Protein AF-A0A8J4T0Z5-F1 (afdb_monomer)

Solvent-accessible surface area (backbone atoms only — not comparable to full-atom values): 17950 Å² total; per-residue (Å²): 95,70,70,74,75,39,85,81,81,87,59,96,43,43,32,57,31,26,43,49,16,37,50,49,10,65,77,68,76,43,79,13,67,28,76,35,48,38,36,71,37,35,59,43,25,43,66,23,38,35,50,24,50,78,67,74,40,54,60,48,80,48,58,46,75,78,58,79,93,47,64,50,42,85,78,59,84,62,15,41,80,81,55,71,56,60,40,68,65,35,42,86,25,41,97,73,57,75,80,88,76,77,95,46,92,80,76,71,83,76,73,78,83,84,54,65,79,30,49,58,53,60,51,39,50,54,49,29,72,76,35,65,85,51,89,36,74,31,78,44,42,46,61,24,39,72,74,43,48,74,53,52,32,57,28,50,79,65,73,45,72,60,48,75,44,68,51,71,80,51,40,40,58,63,60,37,46,48,31,41,73,73,71,70,45,79,80,93,29,71,49,94,74,60,83,60,64,38,63,53,39,40,76,45,68,44,91,61,71,85,58,93,47,72,68,47,40,53,51,45,50,52,53,50,50,49,53,37,48,66,70,48,49,77,79,62,31,58,80,38,70,50,76,43,59,28,64,87,69,67,59,81,55,59,85,54,52,77,75,43,52,67,56,50,46,49,52,45,74,54,44,41,54,27,39,37,41,37,34,64,77,43,70,65,42,52,51,50,48,54,51,50,34,56,76,68,62,33,86,53,61,43,78,46,66,43,79,87,127

Structure (mmCIF, N/CA/C/O backbone):
data_AF-A0A8J4T0Z5-F1
#
_entry.id   AF-A0A8J4T0Z5-F1
#
loop_
_atom_site.group_PDB
_atom_site.id
_atom_site.type_symbol
_atom_site.label_atom_id
_atom_site.label_alt_id
_atom_site.label_comp_id
_atom_site.label_asym_id
_atom_site.label_entity_id
_atom_site.label_seq_id
_atom_site.pdbx_PDB_ins_code
_atom_site.Cartn_x
_atom_site.Cartn_y
_atom_site.Cartn_z
_atom_site.occupancy
_atom_site.B_iso_or_equiv
_atom_site.auth_seq_id
_atom_site.auth_comp_id
_atom_site.auth_asym_id
_atom_site.auth_atom_id
_atom_site.pdbx_PDB_model_num
ATOM 1 N N . MET A 1 1 ? 15.312 -0.000 -11.103 1.00 51.28 1 MET A N 1
ATOM 2 C CA . MET A 1 1 ? 15.217 -0.365 -12.543 1.00 51.28 1 MET A CA 1
ATOM 3 C C . MET A 1 1 ? 16.154 -1.515 -12.867 1.00 51.28 1 MET A C 1
ATOM 5 O O . MET A 1 1 ? 15.669 -2.574 -13.237 1.00 51.28 1 MET A O 1
ATOM 9 N N . VAL A 1 2 ? 17.457 -1.350 -12.630 1.00 44.47 2 VAL A N 1
ATOM 10 C CA . VAL A 1 2 ? 18.477 -2.388 -12.869 1.00 44.47 2 VAL A CA 1
ATOM 11 C C . VAL A 1 2 ? 18.202 -3.694 -12.100 1.00 44.47 2 VAL A C 1
ATOM 13 O O . VAL A 1 2 ? 18.454 -4.771 -12.643 1.00 44.47 2 VAL A O 1
ATOM 16 N N . ASP A 1 3 ? 17.620 -3.598 -10.900 1.00 41.91 3 ASP A N 1
ATOM 17 C CA . ASP A 1 3 ? 17.263 -4.743 -10.035 1.00 41.91 3 ASP A CA 1
ATOM 18 C C . ASP A 1 3 ? 15.959 -5.447 -10.436 1.00 41.91 3 ASP A C 1
ATOM 20 O O . ASP A 1 3 ? 15.674 -6.552 -9.991 1.00 41.91 3 ASP A O 1
ATOM 24 N N . TYR A 1 4 ? 15.173 -4.830 -11.322 1.00 55.50 4 TYR A N 1
ATOM 25 C CA . TYR A 1 4 ? 13.953 -5.414 -11.888 1.00 55.50 4 TYR A CA 1
ATOM 26 C C . TYR A 1 4 ? 14.201 -6.012 -13.281 1.00 55.50 4 TYR A C 1
ATOM 28 O O . TYR A 1 4 ? 13.257 -6.242 -14.030 1.00 55.50 4 TYR A O 1
ATOM 36 N N . GLY A 1 5 ? 15.469 -6.224 -13.653 1.00 65.81 5 GLY A N 1
ATOM 37 C CA . GLY A 1 5 ? 15.849 -6.699 -14.985 1.00 65.81 5 GLY A CA 1
ATOM 38 C C . GLY A 1 5 ? 15.644 -5.665 -16.098 1.00 65.81 5 GLY A C 1
ATOM 39 O O . GLY A 1 5 ? 15.798 -6.001 -17.267 1.00 65.81 5 GLY A O 1
ATOM 40 N N . LEU A 1 6 ? 15.319 -4.411 -15.757 1.00 69.00 6 LEU A N 1
ATOM 41 C CA . LEU A 1 6 ? 15.217 -3.329 -16.732 1.00 69.00 6 LEU A CA 1
ATOM 42 C C . LEU A 1 6 ? 16.616 -2.786 -17.012 1.00 69.00 6 LEU A C 1
ATOM 44 O O . LEU A 1 6 ? 17.281 -2.238 -16.126 1.00 69.00 6 LEU A O 1
ATOM 48 N N . GLU A 1 7 ? 17.061 -2.947 -18.252 1.00 78.00 7 GLU A N 1
ATOM 49 C CA . GLU A 1 7 ? 18.297 -2.349 -18.734 1.00 78.00 7 GLU A CA 1
ATOM 50 C C . GLU A 1 7 ? 18.129 -0.828 -18.821 1.00 78.00 7 GLU A C 1
ATOM 52 O O . GLU A 1 7 ? 17.227 -0.320 -19.488 1.00 78.00 7 GLU A O 1
ATOM 57 N N . PHE A 1 8 ? 18.983 -0.094 -18.106 1.00 82.06 8 PHE A N 1
ATOM 58 C CA . PHE A 1 8 ? 18.972 1.363 -18.115 1.00 82.06 8 PHE A CA 1
ATOM 59 C C . PHE A 1 8 ? 20.082 1.880 -19.027 1.00 82.06 8 PHE A C 1
ATOM 61 O O . PHE A 1 8 ? 21.263 1.683 -18.741 1.00 82.06 8 PHE A O 1
ATOM 68 N N . ILE A 1 9 ? 19.694 2.559 -20.107 1.00 88.88 9 ILE A N 1
ATOM 69 C CA . ILE A 1 9 ? 20.622 3.124 -21.088 1.00 88.88 9 ILE A CA 1
ATOM 70 C C . ILE A 1 9 ? 20.686 4.645 -20.879 1.00 88.88 9 ILE A C 1
ATOM 72 O O . ILE A 1 9 ? 19.724 5.345 -21.204 1.00 88.88 9 ILE A O 1
ATOM 76 N N . PRO A 1 10 ? 21.791 5.189 -20.336 1.00 86.50 10 PRO A N 1
ATOM 77 C CA . PRO A 1 10 ? 21.901 6.617 -20.076 1.00 86.50 10 PRO A CA 1
ATOM 78 C C . PRO A 1 10 ? 22.121 7.399 -21.378 1.00 86.50 10 PRO A C 1
ATOM 80 O O . PRO A 1 10 ? 23.155 7.270 -22.037 1.00 86.50 10 PRO A O 1
ATOM 83 N N . GLY A 1 11 ? 21.162 8.252 -21.735 1.00 87.00 11 GLY A N 1
ATOM 84 C CA . GLY A 1 11 ? 21.324 9.224 -22.814 1.00 87.00 11 GLY A CA 1
ATOM 85 C C . GLY A 1 11 ? 22.128 10.449 -22.374 1.00 87.00 11 GLY A C 1
ATOM 86 O O . GLY A 1 11 ? 22.124 10.835 -21.208 1.00 87.00 11 GLY A O 1
ATOM 87 N N . ARG A 1 12 ? 22.824 11.086 -23.324 1.00 91.88 12 ARG A N 1
ATOM 88 C CA . ARG A 1 12 ? 23.532 12.363 -23.092 1.00 91.88 12 ARG A CA 1
ATOM 89 C C . ARG A 1 12 ? 22.611 13.586 -23.155 1.00 91.88 12 ARG A C 1
ATOM 91 O O . ARG A 1 12 ? 23.009 14.652 -22.708 1.00 91.88 12 ARG A O 1
ATOM 98 N N . HIS A 1 13 ? 21.424 13.427 -23.735 1.00 94.12 13 HIS A N 1
ATOM 99 C CA . HIS A 1 13 ? 20.409 14.464 -23.898 1.00 94.12 13 HIS A CA 1
ATOM 100 C C . HIS A 1 13 ? 19.025 13.808 -23.863 1.00 94.12 13 HIS A C 1
ATOM 102 O O . HIS A 1 13 ? 18.855 12.723 -24.429 1.00 94.12 13 HIS A O 1
ATOM 108 N N . GLU A 1 14 ? 18.035 14.439 -23.233 1.00 94.75 14 GLU A N 1
ATOM 109 C CA . GLU A 1 14 ? 16.729 13.821 -22.985 1.00 94.75 14 GLU A CA 1
ATOM 110 C C . GLU A 1 14 ? 15.967 13.551 -24.285 1.00 94.75 14 GLU A C 1
ATOM 112 O O . GLU A 1 14 ? 15.441 12.455 -24.465 1.00 94.75 14 GLU A O 1
ATOM 117 N N . SER A 1 15 ? 15.991 14.484 -25.245 1.00 95.12 15 SER A N 1
ATOM 118 C CA . SER A 1 15 ? 15.388 14.261 -26.571 1.00 95.12 15 SER A CA 1
ATOM 119 C C . SER A 1 15 ? 15.943 13.004 -27.255 1.00 95.12 15 SER A C 1
ATOM 121 O O . SER A 1 15 ? 15.177 12.189 -27.768 1.00 95.12 15 SER A O 1
ATOM 123 N N . SER A 1 16 ? 17.262 12.791 -27.193 1.00 95.94 16 SER A N 1
ATOM 124 C CA . SER A 1 16 ? 17.920 11.598 -27.730 1.00 95.94 16 SER A CA 1
ATOM 125 C C . SER A 1 16 ? 17.468 10.329 -27.013 1.00 95.94 16 SER A C 1
ATOM 127 O O . SER A 1 16 ? 17.246 9.319 -27.675 1.00 95.94 16 SER A O 1
ATOM 129 N N . SER A 1 17 ? 17.273 10.372 -25.691 1.00 96.31 17 SER A N 1
ATOM 130 C CA . SER A 1 17 ? 16.702 9.250 -24.930 1.00 96.31 17 SER A CA 1
ATOM 131 C C . SER A 1 17 ? 15.283 8.912 -25.398 1.00 96.31 17 SER A C 1
ATOM 133 O O . SER A 1 17 ? 14.954 7.742 -25.587 1.00 96.31 17 SER A O 1
ATOM 135 N N . GLY A 1 18 ? 14.449 9.924 -25.655 1.00 96.44 18 GLY A N 1
ATOM 136 C CA . GLY A 1 18 ? 13.101 9.730 -26.195 1.00 96.44 18 GLY A CA 1
ATOM 137 C C . GLY A 1 18 ? 13.089 9.144 -27.614 1.00 96.44 18 GLY A C 1
ATOM 138 O O . GLY A 1 18 ? 12.293 8.250 -27.919 1.00 96.44 18 GLY A O 1
ATOM 139 N N . PHE A 1 19 ? 13.996 9.592 -28.486 1.00 97.69 19 PHE A N 1
ATOM 140 C CA . PHE A 1 19 ? 14.154 9.009 -29.822 1.00 97.69 19 PHE A CA 1
ATOM 141 C C . PHE A 1 19 ? 14.702 7.582 -29.770 1.00 97.69 19 PHE A C 1
ATOM 143 O O . PHE A 1 19 ? 14.244 6.734 -30.530 1.00 97.69 19 PHE A O 1
ATOM 150 N N . ALA A 1 20 ? 15.622 7.285 -28.852 1.00 97.12 20 ALA A N 1
ATOM 151 C CA . ALA A 1 20 ? 16.119 5.930 -28.641 1.00 97.12 20 ALA A CA 1
ATOM 152 C C . ALA A 1 20 ? 14.993 4.986 -28.190 1.00 97.12 20 ALA A C 1
ATOM 154 O O . ALA A 1 20 ? 14.852 3.898 -28.746 1.00 97.12 20 ALA A O 1
ATOM 155 N N . ALA A 1 21 ? 14.133 5.428 -27.264 1.00 96.75 21 ALA A N 1
ATOM 156 C CA . ALA A 1 21 ? 12.943 4.676 -26.863 1.00 96.75 21 ALA A CA 1
ATOM 157 C C . ALA A 1 21 ? 11.980 4.449 -28.042 1.00 96.75 21 ALA A C 1
ATOM 159 O O . ALA A 1 21 ? 11.454 3.350 -28.208 1.00 96.75 21 ALA A O 1
ATOM 160 N N . SER A 1 22 ? 11.809 5.454 -28.905 1.00 96.94 22 SER A N 1
ATOM 161 C CA . SER A 1 22 ? 11.028 5.325 -30.143 1.00 96.94 22 SER A CA 1
ATOM 162 C C . SER A 1 22 ? 11.644 4.308 -31.110 1.00 96.94 22 SER A C 1
ATOM 164 O O . SER A 1 22 ? 10.930 3.470 -31.653 1.00 96.94 22 SER A O 1
ATOM 166 N N . GLY A 1 23 ? 12.965 4.337 -31.303 1.00 97.06 23 GLY A N 1
ATOM 167 C CA . GLY A 1 23 ? 13.684 3.381 -32.149 1.00 97.06 23 GLY A CA 1
ATOM 168 C C . GLY A 1 23 ? 13.597 1.949 -31.621 1.00 97.06 23 GLY A C 1
ATOM 169 O O . GLY A 1 23 ? 13.364 1.022 -32.392 1.00 97.06 23 GLY A O 1
ATOM 170 N N . TYR A 1 24 ? 13.697 1.770 -30.302 1.00 96.12 24 TYR A N 1
ATOM 171 C CA . TYR A 1 24 ? 13.463 0.481 -29.653 1.00 96.12 24 TYR A CA 1
ATOM 172 C C . TYR A 1 24 ? 12.043 -0.028 -29.917 1.00 96.12 24 TYR A C 1
ATOM 174 O O . TYR A 1 24 ? 11.866 -1.175 -30.333 1.00 96.12 24 TYR A O 1
ATOM 182 N N . ALA A 1 25 ? 11.037 0.828 -29.718 1.00 96.62 25 ALA A N 1
ATOM 183 C CA . ALA A 1 25 ? 9.641 0.470 -29.936 1.00 96.62 25 ALA A CA 1
ATOM 184 C C . ALA A 1 25 ? 9.365 0.100 -31.399 1.00 96.62 25 ALA A C 1
ATOM 186 O O . ALA A 1 25 ? 8.718 -0.909 -31.672 1.00 96.62 25 ALA A O 1
ATOM 187 N N . LEU A 1 26 ? 9.930 0.862 -32.339 1.00 95.31 26 LEU A N 1
ATOM 188 C CA . LEU A 1 26 ? 9.845 0.593 -33.773 1.00 95.31 26 LEU A CA 1
ATOM 189 C C . LEU A 1 26 ? 10.466 -0.761 -34.144 1.00 95.31 26 LEU A C 1
ATOM 191 O O . LEU A 1 26 ? 9.862 -1.531 -34.883 1.00 95.31 26 LEU A O 1
ATOM 195 N N . GLN A 1 27 ? 11.660 -1.059 -33.629 1.00 97.19 27 GLN A N 1
ATOM 196 C CA . GLN A 1 27 ? 12.395 -2.272 -33.991 1.00 97.19 27 GLN A CA 1
ATOM 197 C C . GLN A 1 27 ? 11.793 -3.538 -33.374 1.00 97.19 27 GLN A C 1
ATOM 199 O O . GLN A 1 27 ? 11.870 -4.616 -33.962 1.00 97.19 27 GLN A O 1
ATOM 204 N N . THR A 1 28 ? 11.251 -3.431 -32.162 1.00 95.56 28 THR A N 1
ATOM 205 C CA . THR A 1 28 ? 10.831 -4.599 -31.373 1.00 95.56 28 THR A CA 1
ATOM 206 C C . THR A 1 28 ? 9.323 -4.813 -31.348 1.00 95.56 28 THR A C 1
ATOM 208 O O . THR A 1 28 ? 8.879 -5.899 -30.981 1.00 95.56 28 THR A O 1
ATOM 211 N N . GLY A 1 29 ? 8.533 -3.785 -31.670 1.00 90.88 29 GLY A N 1
ATOM 212 C CA . GLY A 1 29 ? 7.089 -3.764 -31.430 1.00 90.88 29 GLY A CA 1
ATOM 213 C C . GLY A 1 29 ? 6.704 -3.740 -29.944 1.00 90.88 29 GLY A C 1
ATOM 214 O O . GLY A 1 29 ? 5.529 -3.893 -29.618 1.00 90.88 29 GLY A O 1
ATOM 215 N N . LYS A 1 30 ? 7.672 -3.581 -29.030 1.00 90.94 30 LYS A N 1
ATOM 216 C CA . LYS A 1 30 ? 7.461 -3.539 -27.575 1.00 90.94 30 LYS A CA 1
ATOM 217 C C . LYS A 1 30 ? 7.462 -2.098 -27.065 1.00 90.94 30 LYS A C 1
ATOM 219 O O . LYS A 1 30 ? 7.868 -1.179 -27.766 1.00 90.94 30 LYS A O 1
ATOM 224 N N . LEU A 1 31 ? 7.022 -1.905 -25.824 1.00 93.25 31 LEU A N 1
ATOM 225 C CA . LEU A 1 31 ? 6.991 -0.589 -25.189 1.00 93.25 31 LEU A CA 1
ATOM 226 C C . LEU A 1 31 ? 8.412 -0.022 -25.018 1.00 93.25 31 LEU A C 1
ATOM 228 O O . LEU A 1 31 ? 9.237 -0.613 -24.322 1.00 93.25 31 LEU A O 1
ATOM 232 N N . GLY A 1 32 ? 8.675 1.140 -25.616 1.00 94.44 32 GLY A N 1
ATOM 233 C CA . GLY A 1 32 ? 9.850 1.956 -25.307 1.00 94.44 32 GLY A CA 1
ATOM 234 C C . GLY A 1 32 ? 9.587 2.840 -24.089 1.00 94.44 32 GLY A C 1
ATOM 235 O O . GLY A 1 32 ? 8.478 3.344 -23.925 1.00 94.44 32 GLY A O 1
ATOM 236 N N . VAL A 1 33 ? 10.588 3.059 -23.235 1.00 94.44 33 VAL A N 1
ATOM 237 C CA . VAL A 1 33 ? 10.442 3.918 -22.048 1.00 94.44 33 VAL A CA 1
ATOM 238 C C . VAL A 1 33 ? 11.572 4.940 -21.996 1.00 94.44 33 VAL A C 1
ATOM 240 O O . VAL A 1 33 ? 12.738 4.579 -22.146 1.00 94.44 33 VAL A O 1
ATOM 243 N N . ALA A 1 34 ? 11.231 6.208 -21.769 1.00 94.94 34 ALA A N 1
ATOM 244 C CA . ALA A 1 34 ? 12.189 7.292 -21.574 1.00 94.94 34 ALA A CA 1
ATOM 245 C C . ALA A 1 34 ? 11.889 8.055 -20.277 1.00 94.94 34 ALA A C 1
ATOM 247 O O . ALA A 1 34 ? 10.743 8.418 -20.011 1.00 94.94 34 ALA A O 1
ATOM 248 N N . PHE A 1 35 ? 12.937 8.319 -19.494 1.00 91.31 35 PHE A N 1
ATOM 249 C CA . PHE A 1 35 ? 12.865 9.066 -18.239 1.00 91.31 35 PHE A CA 1
ATOM 250 C C . PHE A 1 35 ? 13.600 10.400 -18.363 1.00 91.31 35 PHE A C 1
ATOM 252 O O . PHE A 1 35 ? 14.693 10.449 -18.930 1.00 91.31 35 PHE A O 1
ATOM 259 N N . ALA A 1 36 ? 13.037 11.454 -17.781 1.00 89.88 36 ALA A N 1
ATOM 260 C CA . ALA A 1 36 ? 13.731 12.716 -17.559 1.00 89.88 36 ALA A CA 1
ATOM 261 C C . ALA A 1 36 ? 13.356 13.329 -16.207 1.00 89.88 36 ALA A C 1
ATOM 263 O O . ALA A 1 36 ? 12.388 12.936 -15.556 1.00 89.88 36 ALA A O 1
ATOM 264 N N . THR A 1 37 ? 14.143 14.312 -15.782 1.00 85.50 37 THR A N 1
ATOM 265 C CA . THR A 1 37 ? 13.806 15.147 -14.625 1.00 85.50 37 THR A CA 1
ATOM 266 C C . THR A 1 37 ? 12.600 16.050 -14.923 1.00 85.50 37 THR A C 1
ATOM 268 O O . THR A 1 37 ? 12.074 16.074 -16.038 1.00 85.50 37 THR A O 1
ATOM 271 N N . SER A 1 38 ? 12.138 16.782 -13.914 1.00 83.25 38 SER A N 1
ATOM 272 C CA . SER A 1 38 ? 11.161 17.851 -14.092 1.00 83.25 38 SER A CA 1
ATOM 273 C C . SER A 1 38 ? 11.705 18.988 -14.953 1.00 83.25 38 SER A C 1
ATOM 275 O O . SER A 1 38 ? 12.908 19.132 -15.175 1.00 83.25 38 SER A O 1
ATOM 277 N N . GLY A 1 39 ? 10.802 19.842 -15.400 1.00 83.12 39 GLY A N 1
ATOM 278 C CA . GLY A 1 39 ? 11.126 21.069 -16.094 1.00 83.12 39 GLY A CA 1
ATOM 279 C C . GLY A 1 39 ? 11.958 20.928 -17.367 1.00 83.12 39 GLY A C 1
ATOM 280 O O . GLY A 1 39 ? 11.495 20.223 -18.263 1.00 83.12 39 GLY A O 1
ATOM 281 N N . PRO A 1 40 ? 13.163 21.532 -17.501 1.00 85.50 40 PRO A N 1
ATOM 282 C CA . PRO A 1 40 ? 13.919 21.517 -18.759 1.00 85.50 40 PRO A CA 1
ATOM 283 C C . PRO A 1 40 ? 14.197 20.109 -19.302 1.00 85.50 40 PRO A C 1
ATOM 285 O O . PRO A 1 40 ? 14.151 19.888 -20.508 1.00 85.50 40 PRO A O 1
ATOM 288 N N . GLY A 1 41 ? 14.417 19.127 -18.421 1.00 86.94 41 GLY A N 1
ATOM 289 C CA . GLY A 1 41 ? 14.570 17.733 -18.844 1.00 86.94 41 GLY A CA 1
ATOM 290 C C . GLY A 1 41 ? 13.279 17.156 -19.437 1.00 86.94 41 GLY A C 1
ATOM 291 O O . GLY A 1 41 ? 13.308 16.471 -20.460 1.00 86.94 41 GLY A O 1
ATOM 292 N N . GLY A 1 42 ? 12.133 17.475 -18.832 1.00 89.31 42 GLY A N 1
ATOM 293 C CA . GLY A 1 42 ? 10.816 17.100 -19.337 1.00 89.31 42 GLY A CA 1
ATOM 294 C C . GLY A 1 42 ? 10.469 17.810 -20.646 1.00 89.31 42 GLY A C 1
ATOM 295 O O . GLY A 1 42 ? 10.027 17.167 -21.595 1.00 89.31 42 GLY A O 1
ATOM 296 N N . THR A 1 43 ? 10.728 19.113 -20.761 1.00 90.62 43 THR A N 1
ATOM 297 C CA . THR A 1 43 ? 10.456 19.862 -21.999 1.00 90.62 43 THR A CA 1
ATOM 298 C C . THR A 1 43 ? 11.346 19.398 -23.154 1.00 90.62 43 THR A C 1
ATOM 300 O O . THR A 1 43 ? 10.863 19.282 -24.282 1.00 90.62 43 THR A O 1
ATOM 303 N N . ASN A 1 44 ? 12.594 19.001 -22.885 1.00 93.75 44 ASN A N 1
ATOM 304 C CA . ASN A 1 44 ? 13.484 18.395 -23.879 1.00 93.75 44 ASN A CA 1
ATOM 305 C C . ASN A 1 44 ? 12.952 17.064 -24.448 1.00 93.75 44 ASN A C 1
ATOM 307 O O . ASN A 1 44 ? 13.288 16.710 -25.581 1.00 93.75 44 ASN A O 1
ATOM 311 N N . LEU A 1 45 ? 12.110 16.324 -23.715 1.00 94.88 45 LEU A N 1
ATOM 312 C CA . LEU A 1 45 ? 11.470 15.099 -24.218 1.00 94.88 45 LEU A CA 1
ATOM 313 C C . LEU A 1 45 ? 10.295 15.366 -25.168 1.00 94.88 45 LEU A C 1
ATOM 315 O O . LEU A 1 45 ? 9.905 14.462 -25.911 1.00 94.88 45 LEU A O 1
ATOM 319 N N . LEU A 1 46 ? 9.732 16.576 -25.184 1.00 94.75 46 LEU A N 1
ATOM 320 C CA . LEU A 1 46 ? 8.464 16.852 -25.862 1.00 94.75 46 LEU A CA 1
ATOM 321 C C . LEU A 1 46 ? 8.522 16.583 -27.373 1.00 94.75 46 LEU A C 1
ATOM 323 O O . LEU A 1 46 ? 7.602 15.992 -27.941 1.00 94.75 46 LEU A O 1
ATOM 327 N N . THR A 1 47 ? 9.631 16.942 -28.024 1.00 96.69 47 THR A N 1
ATOM 328 C CA . THR A 1 47 ? 9.844 16.662 -29.454 1.00 96.69 47 THR A CA 1
ATOM 329 C C . THR A 1 47 ? 9.836 15.159 -29.741 1.00 96.69 47 THR A C 1
ATOM 331 O O . THR A 1 47 ? 9.261 14.718 -30.737 1.00 96.69 47 THR A O 1
ATOM 334 N N . ALA A 1 48 ? 10.431 14.352 -28.858 1.00 97.19 48 ALA A N 1
ATOM 335 C CA . ALA A 1 48 ? 10.439 12.902 -29.006 1.00 97.19 48 ALA A CA 1
ATOM 336 C C . ALA A 1 48 ? 9.049 12.291 -28.772 1.00 97.19 48 ALA A C 1
ATOM 338 O O . ALA A 1 48 ? 8.668 11.363 -29.484 1.00 97.19 48 ALA A O 1
ATOM 339 N N . ALA A 1 49 ? 8.263 12.842 -27.842 1.00 96.75 49 ALA A N 1
ATOM 340 C CA . ALA A 1 49 ? 6.873 12.440 -27.637 1.00 96.75 49 ALA A CA 1
ATOM 341 C C . ALA A 1 49 ? 6.011 12.707 -28.876 1.00 96.75 49 ALA A C 1
ATOM 343 O O . ALA A 1 49 ? 5.344 11.796 -29.372 1.00 96.75 49 ALA A O 1
ATOM 344 N N . ALA A 1 50 ? 6.106 13.913 -29.442 1.00 97.06 50 ALA A N 1
ATOM 345 C CA . ALA A 1 50 ? 5.393 14.268 -30.666 1.00 97.06 50 ALA A CA 1
ATOM 346 C C . ALA A 1 50 ? 5.783 13.350 -31.838 1.00 97.06 50 ALA A C 1
ATOM 348 O O . ALA A 1 50 ? 4.914 12.886 -32.576 1.00 97.06 50 ALA A O 1
ATOM 349 N N . HIS A 1 51 ? 7.073 13.030 -31.972 1.00 97.44 51 HIS A N 1
ATOM 350 C CA . HIS A 1 51 ? 7.564 12.071 -32.961 1.00 97.44 51 HIS A CA 1
ATOM 351 C C . HIS A 1 51 ? 6.984 10.664 -32.754 1.00 97.44 51 HIS A C 1
ATOM 353 O O . HIS A 1 51 ? 6.516 10.050 -33.715 1.00 97.44 51 HIS A O 1
ATOM 359 N N . ALA A 1 52 ? 6.992 10.148 -31.521 1.00 97.19 52 ALA A N 1
ATOM 360 C CA . ALA A 1 52 ? 6.440 8.831 -31.209 1.00 97.19 52 ALA A CA 1
ATOM 361 C C . ALA A 1 52 ? 4.949 8.752 -31.566 1.00 97.19 52 ALA A C 1
ATOM 363 O O . ALA A 1 52 ? 4.528 7.810 -32.238 1.00 97.19 52 ALA A O 1
ATOM 364 N N . LYS A 1 53 ? 4.170 9.781 -31.207 1.00 96.12 53 LYS A N 1
ATOM 365 C CA . LYS A 1 53 ? 2.746 9.876 -31.553 1.00 96.12 53 LYS A CA 1
ATOM 366 C C . LYS A 1 53 ? 2.516 9.945 -33.059 1.00 96.12 53 LYS A C 1
ATOM 368 O O . LYS A 1 53 ? 1.676 9.209 -33.564 1.00 96.12 53 LYS A O 1
ATOM 373 N N . ALA A 1 54 ? 3.266 10.778 -33.780 1.00 96.56 54 ALA A N 1
ATOM 374 C CA . ALA A 1 54 ? 3.137 10.906 -35.234 1.00 96.56 54 ALA A CA 1
ATOM 375 C C . ALA A 1 54 ? 3.408 9.585 -35.977 1.00 96.56 54 ALA A C 1
ATOM 377 O O . ALA A 1 54 ? 2.830 9.342 -37.032 1.00 96.56 54 ALA A O 1
ATOM 378 N N . ASN A 1 55 ? 4.254 8.723 -35.408 1.00 95.75 55 ASN A N 1
ATOM 379 C CA . ASN A 1 55 ? 4.621 7.429 -35.981 1.00 95.75 55 ASN A CA 1
ATOM 380 C C . ASN A 1 55 ? 3.871 6.239 -35.356 1.00 95.75 55 ASN A C 1
ATOM 382 O O . ASN A 1 55 ? 4.202 5.096 -35.656 1.00 95.75 55 ASN A O 1
ATOM 386 N N . ASN A 1 56 ? 2.866 6.481 -34.506 1.00 95.00 56 ASN A N 1
ATOM 387 C CA . ASN A 1 56 ? 2.100 5.440 -33.806 1.00 95.00 56 ASN A CA 1
ATOM 388 C C . ASN A 1 56 ? 2.978 4.451 -33.012 1.00 95.00 56 ASN A C 1
ATOM 390 O O . ASN A 1 56 ? 2.713 3.249 -32.987 1.00 95.00 56 ASN A O 1
ATOM 394 N N . LEU A 1 57 ? 4.037 4.948 -32.370 1.00 96.75 57 LEU A N 1
ATOM 395 C CA . LEU A 1 57 ? 4.980 4.119 -31.619 1.00 96.75 57 LEU A CA 1
ATOM 396 C C . LEU A 1 57 ? 4.561 4.002 -30.144 1.00 96.75 57 LEU A C 1
ATOM 398 O O . LEU A 1 57 ? 4.271 5.027 -29.518 1.00 96.75 57 LEU A O 1
ATOM 402 N N . PRO A 1 58 ? 4.567 2.790 -29.551 1.00 95.12 58 PRO A N 1
ATOM 403 C CA . PRO A 1 58 ? 4.252 2.605 -28.139 1.00 95.12 58 PRO A CA 1
ATOM 404 C C . PRO A 1 58 ? 5.432 3.068 -27.277 1.00 95.12 58 PRO A C 1
ATOM 406 O O . PRO A 1 58 ? 6.369 2.309 -27.022 1.00 95.12 58 PRO A O 1
ATOM 409 N N . VAL A 1 59 ? 5.393 4.326 -26.829 1.00 96.81 59 VAL A N 1
ATOM 410 C CA . VAL A 1 59 ? 6.434 4.921 -25.979 1.00 96.81 59 VAL A CA 1
ATOM 411 C C . VAL A 1 59 ? 5.823 5.552 -24.728 1.00 96.81 59 VAL A C 1
ATOM 413 O O . VAL A 1 59 ? 4.875 6.332 -24.816 1.00 96.81 59 VAL A O 1
ATOM 416 N N . LEU A 1 60 ? 6.394 5.229 -23.566 1.00 94.75 60 LEU A N 1
ATOM 417 C CA . LEU A 1 60 ? 6.063 5.814 -22.269 1.00 94.75 60 LEU A CA 1
ATOM 418 C C . LEU A 1 60 ? 7.132 6.836 -21.861 1.00 94.75 60 LEU A C 1
ATOM 420 O O . LEU A 1 60 ? 8.311 6.504 -21.741 1.00 94.75 60 LEU A O 1
ATOM 424 N N . PHE A 1 61 ? 6.701 8.070 -21.610 1.00 94.25 61 PHE A N 1
ATOM 425 C CA . PHE A 1 61 ? 7.546 9.148 -21.100 1.00 94.25 61 PHE A CA 1
ATOM 426 C C . PHE A 1 61 ? 7.240 9.374 -19.621 1.00 94.25 61 PHE A C 1
ATOM 428 O O . PHE A 1 61 ? 6.080 9.561 -19.258 1.00 94.25 61 PHE A O 1
ATOM 435 N N . ILE A 1 62 ? 8.270 9.349 -18.774 1.00 92.19 62 ILE A N 1
ATOM 436 C CA . ILE A 1 62 ? 8.147 9.583 -17.331 1.00 92.19 62 ILE A CA 1
ATOM 437 C C . ILE A 1 62 ? 9.024 10.775 -16.962 1.00 92.19 62 ILE A C 1
ATOM 439 O O . ILE A 1 62 ? 10.243 10.741 -17.138 1.00 92.19 62 ILE A O 1
ATOM 443 N N . THR A 1 63 ? 8.399 11.826 -16.443 1.00 89.00 63 THR A N 1
ATOM 444 C CA . THR A 1 63 ? 9.079 13.047 -16.009 1.00 89.00 63 THR A CA 1
ATOM 445 C C . THR A 1 63 ? 8.863 13.277 -14.522 1.00 89.00 63 THR A C 1
ATOM 447 O O . THR A 1 63 ? 7.835 12.891 -13.965 1.00 89.00 63 THR A O 1
ATOM 450 N N . GLY A 1 64 ? 9.816 13.946 -13.876 1.00 81.12 64 GLY A N 1
ATOM 451 C CA . GLY A 1 64 ? 9.549 14.567 -12.580 1.00 81.12 64 GLY A CA 1
ATOM 452 C C . GLY A 1 64 ? 8.507 15.683 -12.710 1.00 81.12 64 GLY A C 1
ATOM 453 O O . GLY A 1 64 ? 8.337 16.264 -13.783 1.00 81.12 64 GLY A O 1
ATOM 454 N N . HIS A 1 65 ? 7.833 16.002 -11.610 1.00 72.88 65 HIS A N 1
ATOM 455 C CA . HIS A 1 65 ? 6.987 17.184 -11.490 1.00 72.88 65 HIS A CA 1
ATOM 456 C C . HIS A 1 65 ? 7.005 17.674 -10.042 1.00 72.88 65 HIS A C 1
ATOM 458 O O . HIS A 1 65 ? 7.096 16.876 -9.108 1.00 72.88 65 HIS A O 1
ATOM 464 N N . GLN A 1 66 ? 6.938 18.985 -9.863 1.00 69.06 66 GLN A N 1
ATOM 465 C CA . GLN A 1 66 ? 6.983 19.653 -8.571 1.00 69.06 66 GLN A CA 1
ATOM 466 C C . GLN A 1 66 ? 5.669 19.407 -7.832 1.00 69.06 66 GLN A C 1
ATOM 468 O O . GLN A 1 66 ? 4.618 19.220 -8.457 1.00 69.06 66 GLN A O 1
ATOM 473 N N . SER A 1 67 ? 5.734 19.422 -6.499 1.00 65.00 67 SER A N 1
ATOM 474 C CA . SER A 1 67 ? 4.537 19.383 -5.661 1.00 65.00 67 SER A CA 1
ATOM 475 C C . SER A 1 67 ? 3.615 20.545 -6.027 1.00 65.00 67 SER A C 1
ATOM 477 O O . SER A 1 67 ? 4.077 21.679 -6.160 1.00 65.00 67 SER A O 1
ATOM 479 N N . ILE A 1 68 ? 2.305 20.292 -6.123 1.00 63.34 68 ILE A N 1
ATOM 480 C CA . ILE A 1 68 ? 1.315 21.347 -6.387 1.00 63.34 68 ILE A CA 1
ATOM 481 C C . ILE A 1 68 ? 1.410 22.493 -5.373 1.00 63.34 68 ILE A C 1
ATOM 483 O O . ILE A 1 68 ? 1.181 23.650 -5.712 1.00 63.34 68 ILE A O 1
ATOM 487 N N . GLN A 1 69 ? 1.779 22.183 -4.131 1.00 61.34 69 GLN A N 1
ATOM 488 C CA . GLN A 1 69 ? 1.880 23.160 -3.043 1.00 61.34 69 GLN A CA 1
ATOM 489 C C . GLN A 1 69 ? 3.035 24.154 -3.239 1.00 61.34 69 GLN A C 1
ATOM 491 O O . GLN A 1 69 ? 3.051 25.211 -2.614 1.00 61.34 69 GLN A O 1
ATOM 496 N N . GLU A 1 70 ? 3.990 23.816 -4.104 1.00 60.09 70 GLU A N 1
ATOM 497 C CA . GLU A 1 70 ? 5.196 24.597 -4.384 1.00 60.09 70 GLU A CA 1
ATOM 498 C C . GLU A 1 70 ? 5.142 25.269 -5.768 1.00 60.09 70 GLU A C 1
ATOM 500 O O . GLU A 1 70 ? 6.062 26.002 -6.140 1.00 60.09 70 GLU A O 1
ATOM 505 N N . LEU A 1 71 ? 4.056 25.061 -6.527 1.00 62.00 71 LEU A N 1
ATOM 506 C CA . LEU A 1 71 ? 3.817 25.716 -7.814 1.00 62.00 71 LEU A CA 1
ATOM 507 C C . LEU A 1 71 ? 3.800 27.242 -7.640 1.00 62.00 71 LEU A C 1
ATOM 509 O O . LEU A 1 71 ? 3.005 27.791 -6.879 1.00 62.00 71 LEU A O 1
ATOM 513 N N . GLY A 1 72 ? 4.669 27.937 -8.376 1.00 57.00 72 GLY A N 1
ATOM 514 C CA . GLY A 1 72 ? 4.784 29.397 -8.340 1.00 57.00 72 GLY A CA 1
ATOM 515 C C . GLY A 1 72 ? 5.722 29.956 -7.262 1.00 57.00 72 GLY A C 1
ATOM 516 O O . GLY A 1 72 ? 5.896 31.176 -7.208 1.00 57.00 72 GLY A O 1
ATOM 517 N N . LEU A 1 73 ? 6.358 29.109 -6.440 1.00 56.88 73 LEU A N 1
ATOM 518 C CA . LEU A 1 73 ? 7.399 29.512 -5.486 1.00 56.88 73 LEU A CA 1
ATOM 519 C C . LEU A 1 73 ? 8.801 29.227 -6.055 1.00 56.88 73 LEU A C 1
ATOM 521 O O . LEU A 1 73 ? 9.110 28.074 -6.334 1.00 56.88 73 LEU A O 1
ATOM 525 N N . PRO A 1 74 ? 9.714 30.208 -6.187 1.00 57.16 74 PRO A N 1
ATOM 526 C CA . PRO A 1 74 ? 11.051 29.986 -6.748 1.00 57.16 74 PRO A CA 1
ATOM 527 C C . PRO A 1 74 ? 11.973 29.224 -5.766 1.00 57.16 74 PRO A C 1
ATOM 529 O O . PRO A 1 74 ? 12.739 29.831 -5.026 1.00 57.16 74 PRO A O 1
ATOM 532 N N . GLN A 1 75 ? 11.884 27.893 -5.757 1.00 57.34 75 GLN A N 1
ATOM 533 C CA . GLN A 1 75 ? 12.636 26.951 -4.927 1.00 57.34 75 GLN A CA 1
ATOM 534 C C . GLN A 1 75 ? 13.757 26.255 -5.730 1.00 57.34 75 GLN A C 1
ATOM 536 O O . GLN A 1 75 ? 14.919 26.309 -5.336 1.00 57.34 75 GLN A O 1
ATOM 541 N N . CYS A 1 76 ? 13.435 25.612 -6.864 1.00 58.59 76 CYS A N 1
ATOM 542 C CA . CYS A 1 76 ? 14.368 24.887 -7.751 1.00 58.59 76 CYS A CA 1
ATOM 543 C C . CYS A 1 76 ? 13.662 24.508 -9.076 1.00 58.59 76 CYS A C 1
ATOM 545 O O . CYS A 1 76 ? 12.441 24.554 -9.105 1.00 58.59 76 CYS A O 1
ATOM 547 N N . GLN A 1 77 ? 14.411 24.155 -10.142 1.00 50.88 77 GLN A N 1
ATOM 548 C CA . GLN A 1 77 ? 13.969 23.809 -11.520 1.00 50.88 77 GLN A CA 1
ATOM 549 C C . GLN A 1 77 ? 12.443 23.836 -11.758 1.00 50.88 77 GLN A C 1
ATOM 551 O O . GLN A 1 77 ? 11.724 22.987 -11.251 1.00 50.88 77 GLN A O 1
A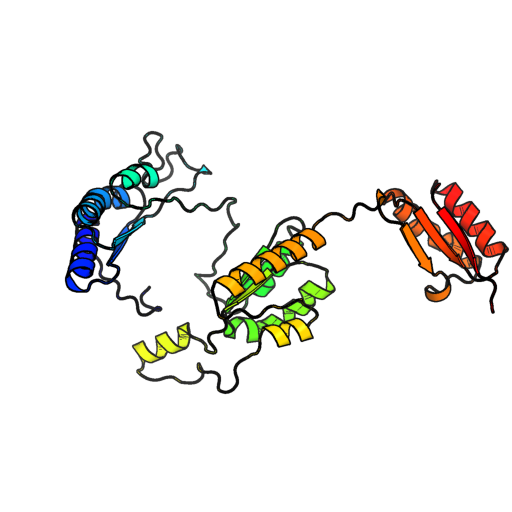TOM 556 N N . ASP A 1 78 ? 11.968 24.784 -12.570 1.00 60.06 78 ASP A N 1
ATOM 557 C CA . ASP A 1 78 ? 10.559 24.951 -12.972 1.00 60.06 78 ASP A CA 1
ATOM 558 C C . ASP A 1 78 ? 9.535 25.241 -11.863 1.00 60.06 78 ASP A C 1
ATOM 560 O O . ASP A 1 78 ? 8.334 25.097 -12.057 1.00 60.06 78 ASP A O 1
ATOM 564 N N . SER A 1 79 ? 9.973 25.789 -10.731 1.00 53.25 79 SER A N 1
ATOM 565 C CA . SER A 1 79 ? 9.074 26.284 -9.681 1.00 53.25 79 SER A CA 1
ATOM 566 C C . SER A 1 79 ? 8.682 27.774 -9.827 1.00 53.25 79 SER A C 1
ATOM 568 O O . SER A 1 79 ? 8.051 28.356 -8.948 1.00 53.25 79 SER A O 1
ATOM 570 N N . SER A 1 80 ? 9.079 28.444 -10.916 1.00 54.91 80 SER A N 1
ATOM 571 C CA . SER A 1 80 ? 8.767 29.869 -11.127 1.00 54.91 80 SER A CA 1
ATOM 572 C C . SER A 1 80 ? 7.292 30.098 -11.482 1.00 54.91 80 SER A C 1
ATOM 574 O O . SER A 1 80 ? 6.624 29.202 -11.982 1.00 54.91 80 SER A O 1
ATOM 576 N N . SER A 1 81 ? 6.790 31.324 -11.325 1.00 53.94 81 SER A N 1
ATOM 577 C CA . SER A 1 81 ? 5.429 31.709 -11.738 1.00 53.94 81 SER A CA 1
ATOM 578 C C . SER A 1 81 ? 5.145 31.590 -13.251 1.00 53.94 81 SER A C 1
ATOM 580 O O . SER A 1 81 ? 4.006 31.791 -13.663 1.00 53.94 81 SER A O 1
ATOM 582 N N . TYR A 1 82 ? 6.142 31.244 -14.077 1.00 61.16 82 TYR A N 1
ATOM 583 C CA . TYR A 1 82 ? 6.038 31.019 -15.529 1.00 61.16 82 TYR A CA 1
ATOM 584 C C . TYR A 1 82 ? 6.026 29.525 -15.899 1.00 61.16 82 TYR A C 1
ATOM 586 O O . TYR A 1 82 ? 6.653 29.110 -16.870 1.00 61.16 82 TYR A O 1
ATOM 594 N N . LEU A 1 83 ? 5.379 28.718 -15.064 1.00 62.34 83 LEU A N 1
ATOM 595 C CA . LEU A 1 83 ? 5.494 27.264 -15.030 1.00 62.34 83 LEU A CA 1
ATOM 596 C C . LEU A 1 83 ? 5.273 26.568 -16.388 1.00 62.34 83 LEU A C 1
ATOM 598 O O . LEU A 1 83 ? 4.305 26.850 -17.094 1.00 62.34 83 LEU A O 1
ATOM 602 N N . ALA A 1 84 ? 6.139 25.604 -16.713 1.00 70.94 84 ALA A N 1
ATOM 603 C CA . ALA A 1 84 ? 5.930 24.644 -17.790 1.00 70.94 84 ALA A CA 1
ATOM 604 C C . ALA A 1 84 ? 5.156 23.443 -17.227 1.00 70.94 84 ALA A C 1
ATOM 606 O O . ALA A 1 84 ? 5.755 22.504 -16.704 1.00 70.94 84 ALA A O 1
ATOM 607 N N . ASP A 1 85 ? 3.822 23.487 -17.286 1.00 79.88 85 ASP A N 1
ATOM 608 C CA . ASP A 1 85 ? 2.986 22.332 -16.936 1.00 79.88 85 ASP A CA 1
ATOM 609 C C . ASP A 1 85 ? 3.265 21.202 -17.932 1.00 79.88 85 ASP A C 1
ATOM 611 O O . ASP A 1 85 ? 2.725 21.162 -19.040 1.00 79.88 85 ASP A O 1
ATOM 615 N N . LEU A 1 86 ? 4.157 20.289 -17.547 1.00 84.06 86 LEU A N 1
ATOM 616 C CA . LEU A 1 86 ? 4.579 19.193 -18.407 1.00 84.06 86 LEU A CA 1
ATOM 617 C C . LEU A 1 86 ? 3.403 18.284 -18.769 1.00 84.06 86 LEU A C 1
ATOM 619 O O . LEU A 1 86 ? 3.358 17.782 -19.890 1.00 84.06 86 LEU A O 1
ATOM 623 N N . ALA A 1 87 ? 2.430 18.093 -17.873 1.00 84.12 87 ALA A N 1
ATOM 624 C CA . ALA A 1 87 ? 1.277 17.256 -18.177 1.00 84.12 87 ALA A CA 1
ATOM 625 C C . ALA A 1 87 ? 0.437 17.882 -19.303 1.00 84.12 87 ALA A C 1
ATOM 627 O O . ALA A 1 87 ? 0.118 17.197 -20.283 1.00 84.12 87 ALA A O 1
ATOM 628 N N . GLU A 1 88 ? 0.158 19.183 -19.230 1.00 87.06 88 GLU A N 1
ATOM 629 C CA . GLU A 1 88 ? -0.565 19.901 -20.286 1.00 87.06 88 GLU A CA 1
ATOM 630 C C . GLU A 1 88 ? 0.253 20.049 -21.573 1.00 87.06 88 GLU A C 1
ATOM 632 O O . GLU A 1 88 ? -0.279 19.859 -22.670 1.00 87.06 88 GLU A O 1
ATOM 637 N N . MET A 1 89 ? 1.559 20.303 -21.474 1.00 89.25 89 MET A N 1
ATOM 638 C CA . MET A 1 89 ? 2.449 20.399 -22.636 1.00 89.25 89 MET A CA 1
ATOM 639 C C . MET A 1 89 ? 2.536 19.084 -23.412 1.00 89.25 89 MET A C 1
ATOM 641 O O . MET A 1 89 ? 2.576 19.100 -24.644 1.00 89.25 89 MET A O 1
ATOM 645 N N . PHE A 1 90 ? 2.534 17.941 -22.720 1.00 92.31 90 PHE A N 1
ATOM 646 C CA . PHE A 1 90 ? 2.574 16.621 -23.353 1.00 92.31 90 PHE A CA 1
ATOM 647 C C . PHE A 1 90 ? 1.218 16.183 -23.905 1.00 92.31 90 PHE A C 1
ATOM 649 O O . PHE A 1 90 ? 1.182 15.360 -24.818 1.00 92.31 90 PHE A O 1
ATOM 656 N N . ARG A 1 91 ? 0.103 16.755 -23.435 1.00 92.81 91 ARG A N 1
ATOM 657 C CA . ARG A 1 91 ? -1.259 16.399 -23.868 1.00 92.81 91 ARG A CA 1
ATOM 658 C C . ARG A 1 91 ? -1.457 16.393 -25.398 1.00 92.81 91 ARG A C 1
ATOM 660 O O . ARG A 1 91 ? -2.011 15.417 -25.906 1.00 92.81 91 ARG A O 1
ATOM 667 N N . PRO A 1 92 ? -1.017 17.401 -26.183 1.00 93.44 92 PRO A N 1
ATOM 668 C CA . PRO A 1 92 ? -1.091 17.327 -27.646 1.00 93.44 92 PRO A CA 1
ATOM 669 C C . PRO A 1 92 ? -0.093 16.331 -28.257 1.00 93.44 92 PRO A C 1
ATOM 671 O O . PRO A 1 92 ? -0.358 15.802 -29.339 1.00 93.44 92 PRO A O 1
ATOM 674 N N . ALA A 1 93 ? 1.018 16.040 -27.581 1.00 94.00 93 ALA A N 1
ATOM 675 C CA . ALA A 1 93 ? 2.112 15.206 -28.075 1.00 94.00 93 ALA A CA 1
ATOM 676 C C . ALA A 1 93 ? 1.984 13.715 -27.712 1.00 94.00 93 ALA A C 1
ATOM 678 O O . ALA A 1 93 ? 2.677 12.901 -28.310 1.00 94.00 93 ALA A O 1
ATOM 679 N N . THR A 1 94 ? 1.085 13.325 -26.804 1.00 93.31 94 THR A N 1
ATOM 680 C CA . THR A 1 94 ? 0.853 11.924 -26.404 1.00 93.31 94 THR A CA 1
ATOM 681 C C . THR A 1 94 ? -0.612 11.509 -26.583 1.00 93.31 94 THR A C 1
ATOM 683 O O . THR A 1 94 ? -1.469 12.315 -26.959 1.00 93.31 94 THR A O 1
ATOM 686 N N . LEU A 1 95 ? -0.907 10.218 -26.398 1.00 89.00 95 LEU A N 1
ATOM 687 C CA . LEU A 1 95 ? -2.286 9.709 -26.317 1.00 89.00 95 LEU A CA 1
ATOM 688 C C . LEU A 1 95 ? -2.883 9.899 -24.916 1.00 89.00 95 LEU A C 1
ATOM 690 O O . LEU A 1 95 ? -4.088 10.073 -24.770 1.00 89.00 95 LEU A O 1
ATOM 694 N N . PHE A 1 96 ? -2.026 9.865 -23.899 1.00 88.31 96 PHE A N 1
ATOM 695 C CA . PHE A 1 96 ? -2.374 10.014 -22.496 1.00 88.31 96 PHE A CA 1
ATOM 696 C C . PHE A 1 96 ? -1.268 10.811 -21.804 1.00 88.31 96 PHE A C 1
ATOM 698 O O . PHE A 1 96 ? -0.083 10.526 -21.989 1.00 88.31 96 PHE A O 1
ATOM 705 N N . SER A 1 97 ? -1.658 11.821 -21.032 1.00 88.75 97 SER A N 1
ATOM 706 C CA . SER A 1 97 ? -0.760 12.622 -20.204 1.00 88.75 97 SER A CA 1
ATOM 707 C C . SER A 1 97 ? -1.442 12.849 -18.865 1.00 88.75 97 SER A C 1
ATOM 709 O O . SER A 1 97 ? -2.586 13.311 -18.827 1.00 88.75 97 SER A O 1
ATOM 711 N N . LYS A 1 98 ? -0.789 12.457 -17.770 1.00 83.50 98 LYS A N 1
ATOM 712 C CA . LYS A 1 98 ? -1.368 12.562 -16.434 1.00 83.50 98 LYS A CA 1
ATOM 713 C C . LYS A 1 98 ? -0.296 12.855 -15.402 1.00 83.50 98 LYS A C 1
ATOM 715 O O . LYS A 1 98 ? 0.678 12.118 -15.285 1.00 83.50 98 LYS A O 1
ATOM 720 N N . LEU A 1 99 ? -0.542 13.899 -14.621 1.00 80.50 99 LEU A N 1
ATOM 721 C CA . LEU A 1 99 ? 0.194 14.167 -13.401 1.00 80.50 99 LEU A CA 1
ATOM 722 C C . LEU A 1 99 ? -0.305 13.237 -12.285 1.00 80.50 99 LEU A C 1
ATOM 724 O O . LEU A 1 99 ? -1.515 13.101 -12.069 1.00 80.50 99 LEU A O 1
ATOM 728 N N . VAL A 1 100 ? 0.632 12.575 -11.605 1.00 76.25 100 VAL A N 1
ATOM 729 C CA . VAL A 1 100 ? 0.361 11.744 -10.427 1.00 76.25 100 VAL A CA 1
ATOM 730 C C . VAL A 1 100 ? 0.790 12.526 -9.195 1.00 76.25 100 VAL A C 1
ATOM 732 O O . VAL A 1 100 ? 1.973 12.793 -9.008 1.00 76.25 100 VAL A O 1
ATOM 735 N N . GLU A 1 101 ? -0.180 12.888 -8.359 1.00 69.38 101 GLU A N 1
ATOM 736 C CA . GLU A 1 101 ? 0.046 13.703 -7.166 1.00 69.38 101 GLU A CA 1
ATOM 737 C C . GLU A 1 101 ? -0.184 12.922 -5.884 1.00 69.38 101 GLU A C 1
ATOM 739 O O . GLU A 1 101 ? -1.117 12.122 -5.763 1.00 69.38 101 GLU A O 1
ATOM 744 N N . LEU A 1 102 ? 0.623 13.254 -4.880 1.00 66.94 102 LEU A N 1
ATOM 745 C CA . LEU A 1 102 ? 0.324 12.926 -3.498 1.00 66.94 102 LEU A CA 1
ATOM 746 C C . LEU A 1 102 ? -0.613 14.001 -2.943 1.00 66.94 102 LEU A C 1
ATOM 748 O O . LEU A 1 102 ? -0.249 15.171 -2.878 1.00 66.94 102 LEU A O 1
ATOM 752 N N . LYS A 1 103 ? -1.816 13.606 -2.513 1.00 66.69 103 LYS A N 1
ATOM 753 C CA . LYS A 1 103 ? -2.811 14.542 -1.956 1.00 66.69 103 LYS A CA 1
ATOM 754 C C . LYS A 1 103 ? -2.341 15.226 -0.663 1.00 66.69 103 LYS A C 1
ATOM 756 O O . LYS A 1 103 ? -2.823 16.306 -0.336 1.00 66.69 103 LYS A O 1
ATOM 761 N N . LYS A 1 104 ? -1.429 14.597 0.086 1.00 71.75 104 LYS A N 1
ATOM 762 C CA . LYS A 1 104 ? -0.926 15.069 1.382 1.00 71.75 104 LYS A CA 1
ATOM 763 C C . LYS A 1 104 ? 0.565 14.714 1.506 1.00 71.75 104 LYS A C 1
ATOM 765 O O . LYS A 1 104 ? 0.918 13.555 1.298 1.00 71.75 104 LYS A O 1
ATOM 770 N N . PRO A 1 105 ? 1.461 15.662 1.835 1.00 69.94 105 PRO A N 1
ATOM 771 C CA . PRO A 1 105 ? 2.865 15.348 2.091 1.00 69.94 105 PRO A CA 1
ATOM 772 C C . PRO A 1 105 ? 3.009 14.239 3.139 1.00 69.94 105 PRO A C 1
ATOM 774 O O . PRO A 1 105 ? 2.278 14.213 4.128 1.00 69.94 105 PRO A O 1
ATOM 777 N N . GLY A 1 106 ? 3.924 13.299 2.902 1.00 71.31 106 GLY A N 1
ATOM 778 C CA . GLY A 1 106 ? 4.114 12.138 3.777 1.00 71.31 106 GLY A CA 1
ATOM 779 C C . GLY A 1 106 ? 3.018 11.068 3.688 1.00 71.31 106 GLY A C 1
ATOM 780 O O . GLY A 1 106 ? 3.111 10.071 4.395 1.00 71.31 106 GLY A O 1
ATOM 781 N N . SER A 1 107 ? 2.008 11.209 2.815 1.00 79.56 107 SER A N 1
ATOM 782 C CA . SER A 1 107 ? 0.986 10.167 2.602 1.00 79.56 107 SER A CA 1
ATOM 783 C C . SER A 1 107 ? 1.476 8.977 1.775 1.00 79.56 107 SER A C 1
ATOM 785 O O . SER A 1 107 ? 0.729 8.026 1.566 1.00 79.56 107 SER A O 1
ATOM 787 N N . PHE A 1 108 ? 2.705 9.043 1.263 1.00 82.50 108 PHE A N 1
ATOM 788 C CA . PHE A 1 108 ? 3.400 7.931 0.634 1.00 82.50 108 PHE A CA 1
ATOM 789 C C . PHE A 1 108 ? 4.790 7.831 1.246 1.00 82.50 108 PHE A C 1
ATOM 791 O O . PHE A 1 108 ? 5.551 8.800 1.239 1.00 82.50 108 PHE A O 1
ATOM 798 N N . VAL A 1 109 ? 5.105 6.656 1.779 1.00 82.12 109 VAL A N 1
ATOM 799 C CA . VAL A 1 109 ? 6.390 6.365 2.402 1.00 82.12 109 VAL A CA 1
ATOM 800 C C . VAL A 1 109 ? 6.941 5.104 1.762 1.00 82.12 109 VAL A C 1
ATOM 802 O O . VAL A 1 109 ? 6.274 4.075 1.715 1.00 82.12 109 VAL A O 1
ATOM 805 N N . PHE A 1 110 ? 8.171 5.202 1.277 1.00 78.94 110 PHE A N 1
ATOM 806 C CA . PHE A 1 110 ? 8.929 4.089 0.733 1.00 78.94 110 PHE A CA 1
ATOM 807 C C . PHE A 1 110 ? 10.325 4.131 1.356 1.00 78.94 110 PHE A C 1
ATOM 809 O O . PHE A 1 110 ? 11.053 5.110 1.178 1.00 78.94 110 PHE A O 1
ATOM 816 N N . ASP A 1 111 ? 10.684 3.101 2.125 1.00 73.56 111 ASP A N 1
ATOM 817 C CA . ASP A 1 111 ? 12.003 3.007 2.758 1.00 73.56 111 ASP A CA 1
ATOM 818 C C . ASP A 1 111 ? 13.058 2.588 1.728 1.00 73.56 111 ASP A C 1
ATOM 820 O O . ASP A 1 111 ? 13.368 1.412 1.554 1.00 73.56 111 ASP A O 1
ATOM 824 N N . ALA A 1 112 ? 13.585 3.581 1.012 1.00 68.88 112 ALA A N 1
ATOM 825 C CA . ALA A 1 112 ? 14.625 3.393 0.006 1.00 68.88 112 ALA A CA 1
ATOM 826 C C . ALA A 1 112 ? 16.050 3.417 0.577 1.00 68.88 112 ALA A C 1
ATOM 828 O O . ALA A 1 112 ? 16.986 3.028 -0.118 1.00 68.88 112 ALA A O 1
ATOM 829 N N . TYR A 1 113 ? 16.233 3.957 1.786 1.00 64.06 113 TYR A N 1
ATOM 830 C CA . TYR A 1 113 ? 17.559 4.316 2.290 1.00 64.06 113 TYR A CA 1
ATOM 831 C C . TYR A 1 113 ? 18.170 3.207 3.128 1.00 64.06 113 TYR A C 1
ATOM 833 O O . TYR A 1 113 ? 19.275 2.757 2.836 1.00 64.06 113 TYR A O 1
ATOM 841 N N . PHE A 1 114 ? 17.462 2.790 4.179 1.00 75.38 114 PHE A N 1
ATOM 842 C CA . PHE A 1 114 ? 17.918 1.689 5.019 1.00 75.38 114 PHE A CA 1
ATOM 843 C C . PHE A 1 114 ? 17.332 0.359 4.540 1.00 75.38 114 PHE A C 1
ATOM 845 O O . PHE A 1 114 ? 17.979 -0.674 4.690 1.00 75.38 114 PHE A O 1
ATOM 852 N N . ALA A 1 115 ? 16.156 0.405 3.899 1.00 76.50 115 ALA A N 1
ATOM 853 C CA . ALA A 1 115 ? 15.494 -0.739 3.277 1.00 76.50 115 ALA A CA 1
ATOM 854 C C . ALA A 1 115 ? 15.261 -1.897 4.267 1.00 76.50 115 ALA A C 1
ATOM 856 O O . ALA A 1 115 ? 15.517 -3.067 3.973 1.00 76.50 115 ALA A O 1
ATOM 857 N N . CYS A 1 116 ? 14.766 -1.560 5.462 1.00 87.62 116 CYS A N 1
ATOM 858 C CA . CYS A 1 116 ? 14.434 -2.529 6.504 1.00 87.62 116 CYS A CA 1
ATOM 859 C C . CYS A 1 116 ? 13.262 -3.415 6.065 1.00 87.62 116 CYS A C 1
ATOM 861 O O . CYS A 1 116 ? 12.138 -2.939 5.922 1.00 87.62 116 CYS A O 1
ATOM 863 N N . MET A 1 117 ? 13.476 -4.723 5.921 1.00 93.56 117 MET A N 1
ATOM 864 C CA . MET A 1 117 ? 12.382 -5.645 5.605 1.00 93.56 117 MET A CA 1
ATOM 865 C C . MET A 1 117 ? 11.305 -5.654 6.704 1.00 93.56 117 MET A C 1
ATOM 867 O O . MET A 1 117 ? 11.606 -5.656 7.895 1.00 93.56 117 MET A O 1
ATOM 871 N N . GLY A 1 118 ? 10.033 -5.668 6.299 1.00 91.81 118 GLY A N 1
ATOM 872 C CA . GLY A 1 118 ? 8.879 -5.783 7.201 1.00 91.81 118 GLY A CA 1
ATOM 873 C C . GLY A 1 118 ? 8.444 -4.496 7.911 1.00 91.81 118 GLY A C 1
ATOM 874 O O . GLY A 1 118 ? 7.308 -4.441 8.383 1.00 91.81 118 GLY A O 1
ATOM 875 N N . ASN A 1 119 ? 9.281 -3.454 7.974 1.00 93.38 119 ASN A N 1
ATOM 876 C CA . ASN A 1 119 ? 9.009 -2.246 8.770 1.00 93.38 119 ASN A CA 1
ATOM 877 C C . ASN A 1 119 ? 7.679 -1.553 8.425 1.00 93.38 119 ASN A C 1
ATOM 879 O O . ASN A 1 119 ? 7.017 -1.029 9.321 1.00 93.38 119 ASN A O 1
ATOM 883 N N . ALA A 1 120 ? 7.256 -1.609 7.159 1.00 92.62 120 ALA A N 1
ATOM 884 C CA . ALA A 1 120 ? 6.001 -1.041 6.680 1.00 92.62 120 ALA A CA 1
ATOM 885 C C . ALA A 1 120 ? 4.778 -1.535 7.472 1.00 92.62 120 ALA A C 1
ATOM 887 O O . ALA A 1 120 ? 3.826 -0.780 7.646 1.00 92.62 120 ALA A O 1
ATOM 888 N N . ILE A 1 121 ? 4.802 -2.768 7.996 1.00 96.88 121 ILE A N 1
ATOM 889 C CA . ILE A 1 121 ? 3.701 -3.338 8.789 1.00 96.88 121 ILE A CA 1
ATOM 890 C C . ILE A 1 121 ? 3.546 -2.563 10.102 1.00 96.88 121 ILE A C 1
ATOM 892 O O . ILE A 1 121 ? 2.483 -2.001 10.364 1.00 96.88 121 ILE A O 1
ATOM 896 N N . GLY A 1 122 ? 4.622 -2.455 10.885 1.00 95.88 122 GLY A N 1
ATOM 897 C CA . GLY A 1 122 ? 4.617 -1.696 12.138 1.00 95.88 122 GLY A CA 1
ATOM 898 C C . GLY A 1 122 ? 4.389 -0.198 11.917 1.00 95.88 122 GLY A C 1
ATOM 899 O O . GLY A 1 122 ? 3.628 0.430 12.653 1.00 95.88 122 GLY A O 1
ATOM 900 N N . MET A 1 123 ? 4.980 0.374 10.862 1.00 95.06 123 MET A N 1
ATOM 901 C CA . MET A 1 123 ? 4.764 1.777 10.497 1.00 95.06 123 MET A CA 1
ATOM 902 C C . MET A 1 123 ? 3.302 2.064 10.152 1.00 95.06 123 MET A C 1
ATOM 904 O O . MET A 1 123 ? 2.781 3.092 10.572 1.00 95.06 123 MET A O 1
ATOM 908 N N . ALA A 1 124 ? 2.623 1.168 9.431 1.00 96.44 124 ALA A N 1
ATOM 909 C CA . ALA A 1 124 ? 1.217 1.338 9.080 1.00 96.44 124 ALA A CA 1
ATOM 910 C C . ALA A 1 124 ? 0.299 1.259 10.306 1.00 96.44 124 ALA A C 1
ATOM 912 O O . ALA A 1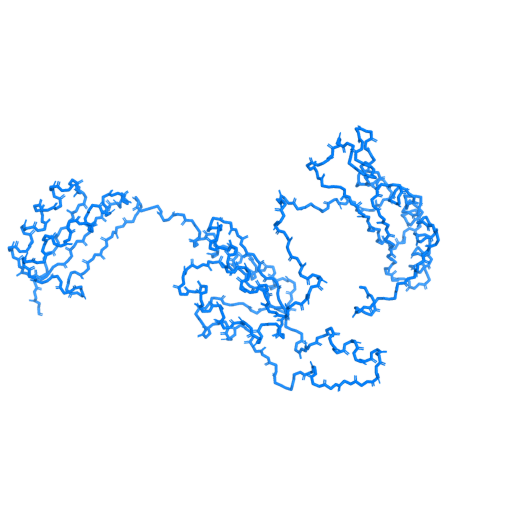 124 ? -0.627 2.060 10.423 1.00 96.44 124 ALA A O 1
ATOM 913 N N . ILE A 1 125 ? 0.585 0.353 11.246 1.00 96.88 125 ILE A N 1
ATOM 914 C CA . ILE A 1 125 ? -0.136 0.279 12.525 1.00 96.88 125 ILE A CA 1
ATOM 915 C C . ILE A 1 125 ? 0.054 1.582 13.305 1.00 96.88 125 ILE A C 1
ATOM 917 O O . ILE A 1 125 ? -0.927 2.206 13.698 1.00 96.88 125 ILE A O 1
ATOM 921 N N . GLY A 1 126 ? 1.296 2.051 13.457 1.00 95.31 126 GLY A N 1
ATOM 922 C CA . GLY A 1 126 ? 1.585 3.323 14.123 1.00 95.31 126 GLY A CA 1
ATOM 923 C C . GLY A 1 126 ? 0.925 4.523 13.436 1.00 95.31 126 GLY A C 1
ATOM 924 O O . GLY A 1 126 ? 0.354 5.382 14.107 1.00 95.31 126 GLY A O 1
ATOM 925 N N . ALA A 1 127 ? 0.937 4.561 12.101 1.00 93.75 127 ALA A N 1
ATOM 926 C CA . ALA A 1 127 ? 0.264 5.592 11.317 1.00 93.75 127 ALA A CA 1
ATOM 927 C C . ALA A 1 127 ? -1.253 5.573 11.542 1.00 93.75 127 ALA A C 1
ATOM 929 O O . ALA A 1 127 ? -1.853 6.633 11.702 1.00 93.75 127 ALA A O 1
ATOM 930 N N . LYS A 1 128 ? -1.868 4.386 11.617 1.00 94.31 128 LYS A N 1
ATOM 931 C CA . LYS A 1 128 ? -3.301 4.252 11.885 1.00 94.31 128 LYS A CA 1
ATOM 932 C C . LYS A 1 128 ? -3.670 4.671 13.302 1.00 94.31 128 LYS A C 1
ATOM 934 O O . LYS A 1 128 ? -4.677 5.345 13.481 1.00 94.31 128 LYS A O 1
ATOM 939 N N . THR A 1 129 ? -2.834 4.354 14.287 1.00 92.12 129 THR A N 1
ATOM 940 C CA . THR A 1 129 ? -2.993 4.850 15.662 1.00 92.12 129 THR A CA 1
ATOM 941 C C . THR A 1 129 ? -2.921 6.376 15.722 1.00 92.12 129 THR A C 1
ATOM 943 O O . THR A 1 129 ? -3.699 7.003 16.435 1.00 92.12 129 THR A O 1
ATOM 946 N N . ALA A 1 130 ? -2.001 6.988 14.971 1.00 90.75 130 ALA A N 1
ATOM 947 C CA . ALA A 1 130 ? -1.837 8.442 14.933 1.00 90.75 130 ALA A CA 1
ATOM 948 C C . ALA A 1 130 ? -2.940 9.159 14.135 1.00 90.75 130 ALA A C 1
ATOM 950 O O . ALA A 1 130 ? -3.225 10.327 14.398 1.00 90.75 130 ALA A O 1
ATOM 951 N N . ALA A 1 131 ? -3.556 8.473 13.170 1.00 89.62 131 ALA A N 1
ATOM 952 C CA . ALA A 1 131 ? -4.628 9.002 12.337 1.00 89.62 131 ALA A CA 1
ATOM 953 C C . ALA A 1 131 ? -5.798 8.002 12.214 1.00 89.62 131 ALA A C 1
ATOM 955 O O . ALA A 1 131 ? -5.977 7.390 11.155 1.00 89.62 131 ALA A O 1
ATOM 956 N N . PRO A 1 132 ? -6.621 7.847 13.273 1.00 87.81 132 PRO A N 1
ATOM 957 C CA . PRO A 1 132 ? -7.704 6.859 13.314 1.00 87.81 132 PRO A CA 1
ATOM 958 C C . PRO A 1 132 ? -8.747 7.032 12.205 1.00 87.81 132 PRO A C 1
ATOM 960 O O . PRO A 1 132 ? -9.299 6.045 11.728 1.00 87.81 132 PRO A O 1
ATOM 963 N N . GLU A 1 133 ? -8.951 8.264 11.740 1.00 87.94 133 GLU A N 1
ATOM 964 C CA . GLU A 1 133 ? -9.936 8.610 10.707 1.00 87.94 133 GLU A CA 1
ATOM 965 C C . GLU A 1 133 ? -9.431 8.391 9.270 1.00 87.94 133 GLU A C 1
ATOM 967 O O . GLU A 1 133 ? -10.211 8.378 8.322 1.00 87.94 133 GLU A O 1
ATOM 972 N N . GLU A 1 134 ? -8.120 8.228 9.076 1.00 88.50 134 GLU A N 1
ATOM 973 C CA . GLU A 1 134 ? -7.523 8.109 7.743 1.00 88.50 134 GLU A CA 1
ATOM 974 C C . GLU A 1 134 ? -7.448 6.637 7.317 1.00 88.50 134 GLU A C 1
ATOM 976 O O . GLU A 1 134 ? -7.123 5.745 8.112 1.00 88.50 134 GLU A O 1
ATOM 981 N N . THR A 1 135 ? -7.693 6.356 6.037 1.00 91.44 135 THR A N 1
ATOM 982 C CA . THR A 1 135 ? -7.427 5.028 5.472 1.00 91.44 135 THR A CA 1
ATOM 983 C C . THR A 1 135 ? -5.922 4.842 5.295 1.00 91.44 135 THR A C 1
ATOM 985 O O . THR A 1 135 ? -5.289 5.533 4.497 1.00 91.44 135 THR A O 1
ATOM 988 N N . ILE A 1 136 ? -5.351 3.872 6.012 1.00 94.31 136 ILE A N 1
ATOM 989 C CA . ILE A 1 136 ? -3.936 3.505 5.904 1.00 94.31 136 ILE A CA 1
ATOM 990 C C . ILE A 1 136 ? -3.808 2.190 5.135 1.00 94.31 136 ILE A C 1
ATOM 992 O O . ILE A 1 136 ? -4.435 1.188 5.488 1.00 94.31 136 ILE A O 1
ATOM 996 N N . VAL A 1 137 ? -2.972 2.201 4.093 1.00 95.44 137 VAL A N 1
ATOM 997 C CA . VAL A 1 137 ? -2.671 1.035 3.256 1.00 95.44 137 VAL A CA 1
ATOM 998 C C . VAL A 1 137 ? -1.192 0.685 3.391 1.00 95.44 137 VAL A C 1
ATOM 1000 O O . VAL A 1 137 ? -0.327 1.531 3.174 1.00 95.44 137 VAL A O 1
ATOM 1003 N N . CYS A 1 138 ? -0.901 -0.568 3.726 1.00 96.44 138 CYS A N 1
ATOM 1004 C CA . CYS A 1 138 ? 0.444 -1.130 3.771 1.00 96.44 138 CYS A CA 1
ATOM 100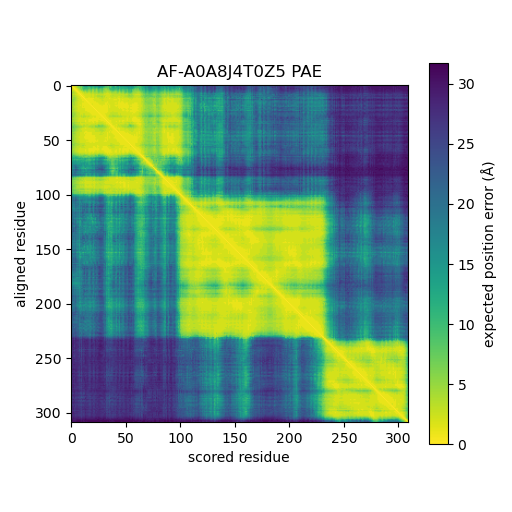5 C C . CYS A 1 138 ? 0.627 -2.093 2.600 1.00 96.44 138 CYS A C 1
ATOM 1007 O O . CYS A 1 138 ? -0.083 -3.091 2.518 1.00 96.44 138 CYS A O 1
ATOM 1009 N N . ILE A 1 139 ? 1.580 -1.818 1.710 1.00 94.38 139 ILE A N 1
ATOM 1010 C CA . ILE A 1 139 ? 1.959 -2.740 0.634 1.00 94.38 139 ILE A CA 1
ATOM 1011 C C . ILE A 1 139 ? 3.277 -3.397 1.031 1.00 94.38 139 ILE A C 1
ATOM 1013 O O . ILE A 1 139 ? 4.262 -2.707 1.285 1.00 94.38 139 ILE A O 1
ATOM 1017 N N . THR A 1 140 ? 3.299 -4.725 1.094 1.00 94.56 140 THR A N 1
ATOM 1018 C CA . THR A 1 140 ? 4.468 -5.493 1.535 1.00 94.56 140 THR A CA 1
ATOM 1019 C C . THR A 1 140 ? 4.639 -6.767 0.710 1.00 94.56 140 THR A C 1
ATOM 1021 O O . THR A 1 140 ? 3.685 -7.259 0.112 1.00 94.56 140 THR A O 1
ATOM 1024 N N . GLY A 1 141 ? 5.857 -7.303 0.651 1.00 93.62 141 GLY A N 1
ATOM 1025 C CA . GLY A 1 141 ? 6.120 -8.621 0.063 1.00 93.62 141 GLY A CA 1
ATOM 1026 C C . GLY A 1 141 ? 5.868 -9.748 1.066 1.00 93.62 141 GLY A C 1
ATOM 1027 O O . GLY A 1 141 ? 5.932 -9.533 2.276 1.00 93.62 141 GLY A O 1
ATOM 1028 N N . ASP A 1 142 ? 5.644 -10.961 0.576 1.00 94.50 142 ASP A N 1
ATOM 1029 C CA . ASP A 1 142 ? 5.550 -12.189 1.379 1.00 94.50 142 ASP A CA 1
ATOM 1030 C C . ASP A 1 142 ? 6.767 -12.434 2.289 1.00 94.50 142 ASP A C 1
ATOM 1032 O O . ASP A 1 142 ? 6.593 -12.791 3.453 1.00 94.50 142 ASP A O 1
ATOM 1036 N N . GLY A 1 143 ? 7.989 -12.160 1.828 1.00 94.19 143 GLY A N 1
ATOM 1037 C CA . GLY A 1 143 ? 9.192 -12.252 2.667 1.00 94.19 143 GLY A CA 1
ATOM 1038 C C . GLY A 1 143 ? 9.193 -11.288 3.857 1.00 94.19 143 GLY A C 1
ATOM 1039 O O . GLY A 1 143 ? 9.509 -11.671 4.981 1.00 94.19 143 GLY A O 1
ATOM 1040 N N . CYS A 1 144 ? 8.785 -10.038 3.629 1.00 94.75 144 CYS A N 1
ATOM 1041 C CA . CYS A 1 144 ? 8.610 -9.037 4.685 1.00 94.75 144 CYS A CA 1
ATOM 1042 C C . CYS A 1 144 ? 7.466 -9.417 5.636 1.00 94.75 144 CYS A C 1
ATOM 1044 O O . CYS A 1 144 ? 7.553 -9.213 6.847 1.00 94.75 144 CYS A O 1
ATOM 1046 N N . PHE A 1 145 ? 6.398 -9.989 5.086 1.00 96.38 145 PHE A N 1
ATOM 1047 C CA . PHE A 1 145 ? 5.248 -10.457 5.843 1.00 96.38 145 PHE A CA 1
ATOM 1048 C C . PHE A 1 145 ? 5.582 -11.656 6.736 1.00 96.38 145 PHE A C 1
ATOM 1050 O O . PHE A 1 145 ? 5.100 -11.724 7.859 1.00 96.38 145 PHE A O 1
ATOM 1057 N N . MET A 1 146 ? 6.470 -12.559 6.315 1.00 94.69 146 MET A N 1
ATOM 1058 C CA . MET A 1 146 ? 6.962 -13.633 7.187 1.00 94.69 146 MET A CA 1
ATOM 1059 C C . MET A 1 146 ? 7.791 -13.126 8.375 1.00 94.69 146 MET A C 1
ATOM 1061 O O . MET A 1 146 ? 7.877 -13.822 9.381 1.00 94.69 146 MET A O 1
ATOM 1065 N N . MET A 1 147 ? 8.386 -11.930 8.289 1.00 95.62 147 MET A N 1
ATOM 1066 C CA . MET A 1 147 ? 9.153 -11.355 9.400 1.00 95.62 147 MET A CA 1
ATOM 1067 C C . MET A 1 147 ? 8.257 -10.720 10.463 1.00 95.62 147 MET A C 1
ATOM 1069 O O . MET A 1 147 ? 8.439 -10.994 11.644 1.00 95.62 147 MET A O 1
ATOM 1073 N N . LEU A 1 148 ? 7.318 -9.858 10.052 1.00 97.00 148 LEU A N 1
ATOM 1074 C CA . LEU A 1 148 ? 6.541 -9.010 10.972 1.00 97.00 148 LEU A CA 1
ATOM 1075 C C . LEU A 1 148 ? 5.017 -9.112 10.786 1.00 97.00 148 LEU A C 1
ATOM 1077 O O . LEU A 1 148 ? 4.269 -8.334 11.371 1.00 97.00 148 LEU A O 1
ATOM 1081 N N . GLY A 1 149 ? 4.522 -10.069 9.999 1.00 96.12 149 GLY A N 1
ATOM 1082 C CA . GLY A 1 149 ? 3.088 -10.263 9.748 1.00 96.12 149 GLY A CA 1
ATOM 1083 C C . GLY A 1 149 ? 2.280 -10.645 10.988 1.00 96.12 149 GLY A C 1
ATOM 1084 O O . GLY A 1 149 ? 1.075 -10.409 11.019 1.00 96.12 149 GLY A O 1
ATOM 1085 N N . THR A 1 150 ? 2.923 -11.162 12.040 1.00 97.44 150 THR A N 1
ATOM 1086 C CA . THR A 1 150 ? 2.281 -11.423 13.341 1.00 97.44 150 THR A CA 1
ATOM 1087 C C . THR A 1 150 ? 1.684 -10.163 13.966 1.00 97.44 150 THR A C 1
ATOM 1089 O O . THR A 1 150 ? 0.687 -10.257 14.680 1.00 97.44 150 THR A O 1
ATOM 1092 N N . GLU A 1 151 ? 2.214 -8.980 13.640 1.00 97.62 151 GLU A N 1
ATOM 1093 C CA . GLU A 1 151 ? 1.696 -7.693 14.123 1.00 97.62 151 GLU A CA 1
ATOM 1094 C C . GLU A 1 151 ? 0.303 -7.349 13.578 1.00 97.62 151 GLU A C 1
ATOM 1096 O O . GLU A 1 151 ? -0.362 -6.456 14.101 1.00 97.62 151 GLU A O 1
ATOM 1101 N N . ILE A 1 152 ? -0.213 -8.089 12.591 1.00 96.56 152 ILE A N 1
ATOM 1102 C CA . ILE A 1 152 ? -1.634 -7.996 12.229 1.00 96.56 152 ILE A CA 1
ATOM 1103 C C . ILE A 1 152 ? -2.520 -8.275 13.445 1.00 96.56 152 ILE A C 1
ATOM 1105 O O . ILE A 1 152 ? -3.535 -7.603 13.617 1.00 96.56 152 ILE A O 1
ATOM 1109 N N . ASN A 1 153 ? -2.130 -9.198 14.330 1.00 96.50 153 ASN A N 1
ATOM 1110 C CA . ASN A 1 153 ? -2.887 -9.439 15.554 1.00 96.50 153 ASN A CA 1
ATOM 1111 C C . ASN A 1 153 ? -2.914 -8.204 16.469 1.00 96.50 153 ASN A C 1
ATOM 1113 O O . ASN A 1 153 ? -3.945 -7.927 17.075 1.00 96.50 153 ASN A O 1
ATOM 1117 N N . THR A 1 154 ? -1.834 -7.418 16.514 1.00 95.06 154 THR A N 1
ATOM 1118 C CA . THR A 1 154 ? -1.803 -6.129 17.219 1.00 95.06 154 THR A CA 1
ATOM 1119 C C . THR A 1 154 ? -2.840 -5.171 16.636 1.00 95.06 154 THR A C 1
ATOM 1121 O O . THR A 1 154 ? -3.590 -4.552 17.393 1.00 95.06 154 THR A O 1
ATOM 1124 N N . ALA A 1 155 ? -2.941 -5.074 15.307 1.00 95.19 155 ALA A N 1
ATOM 1125 C CA . ALA A 1 155 ? -3.952 -4.243 14.653 1.00 95.19 155 ALA A CA 1
ATOM 1126 C C . ALA A 1 155 ? -5.384 -4.707 14.983 1.00 95.19 155 ALA A C 1
ATOM 1128 O O . ALA A 1 155 ? -6.227 -3.886 15.342 1.00 95.19 155 ALA A O 1
ATOM 1129 N N . VAL A 1 156 ? -5.636 -6.021 14.935 1.00 92.12 156 VAL A N 1
ATOM 1130 C CA . VAL A 1 156 ? -6.936 -6.633 15.265 1.00 92.12 156 VAL A CA 1
ATOM 1131 C C . VAL A 1 156 ? -7.315 -6.382 16.727 1.00 92.12 156 VAL A C 1
ATOM 1133 O O . VAL A 1 156 ? -8.388 -5.854 16.997 1.00 92.12 156 VAL A O 1
ATOM 1136 N N . CYS A 1 157 ? -6.426 -6.685 17.676 1.00 90.31 157 CYS A N 1
ATOM 1137 C CA . CYS A 1 157 ? -6.685 -6.533 19.112 1.00 90.31 157 CYS A CA 1
ATOM 1138 C C . CYS A 1 157 ? -6.952 -5.080 19.534 1.00 90.31 157 CYS A C 1
ATOM 1140 O O . CYS A 1 157 ? -7.606 -4.851 20.549 1.00 90.31 157 CYS A O 1
ATOM 1142 N N . ASN A 1 158 ? -6.449 -4.106 18.771 1.00 89.50 158 ASN A N 1
ATOM 1143 C CA . ASN A 1 158 ? -6.622 -2.681 19.050 1.00 89.50 158 ASN A CA 1
ATOM 1144 C C . ASN A 1 158 ? -7.665 -2.007 18.144 1.00 89.50 158 ASN A C 1
ATOM 1146 O O . ASN A 1 158 ? -7.779 -0.784 18.179 1.00 89.50 158 ASN A O 1
ATOM 1150 N N . ASN A 1 159 ? -8.421 -2.770 17.343 1.00 90.56 159 ASN A N 1
ATOM 1151 C CA . ASN A 1 159 ? -9.402 -2.245 16.385 1.00 90.56 159 ASN A CA 1
ATOM 1152 C C . ASN A 1 159 ? -8.817 -1.149 15.475 1.00 90.56 159 ASN A C 1
ATOM 1154 O O . ASN A 1 159 ? -9.420 -0.098 15.275 1.00 90.56 159 ASN A O 1
ATOM 1158 N N . LEU A 1 160 ? -7.617 -1.382 14.941 1.00 94.50 160 LEU A N 1
ATOM 1159 C CA . LEU A 1 160 ? -6.930 -0.466 14.033 1.00 94.50 160 LEU A CA 1
ATOM 1160 C C . LEU A 1 160 ? -7.106 -0.967 12.595 1.00 94.50 160 LEU A C 1
ATOM 1162 O O . LEU A 1 160 ? -6.319 -1.805 12.146 1.00 94.50 160 LEU A O 1
ATOM 1166 N N . PRO A 1 161 ? -8.117 -0.489 11.842 1.00 94.12 161 PRO A N 1
ATOM 1167 C CA . PRO A 1 161 ? -8.370 -0.999 10.505 1.00 94.12 161 PRO A CA 1
ATOM 1168 C C . PRO A 1 161 ? -7.292 -0.473 9.545 1.00 94.12 161 PRO A C 1
ATOM 1170 O O . PRO A 1 161 ? -7.350 0.660 9.060 1.00 94.12 161 PRO A O 1
ATOM 1173 N N . VAL A 1 162 ? -6.292 -1.313 9.284 1.00 96.81 162 VAL A N 1
ATOM 1174 C CA . VAL A 1 162 ? -5.241 -1.120 8.276 1.00 96.81 162 VAL A CA 1
ATOM 1175 C C . VAL A 1 162 ? -5.490 -2.091 7.128 1.00 96.81 162 VAL A C 1
ATOM 1177 O O . VAL A 1 162 ? -5.768 -3.267 7.355 1.00 96.81 162 VAL A O 1
ATOM 1180 N N . ILE A 1 163 ? -5.371 -1.616 5.887 1.00 97.75 163 ILE A N 1
ATOM 1181 C CA . ILE A 1 163 ? -5.457 -2.474 4.701 1.00 97.75 163 ILE A CA 1
ATOM 1182 C C . ILE A 1 163 ? -4.048 -2.973 4.371 1.00 97.75 163 ILE A C 1
ATOM 1184 O O . ILE A 1 163 ? -3.207 -2.201 3.912 1.00 97.75 163 ILE A O 1
ATOM 1188 N N . PHE A 1 164 ? -3.781 -4.258 4.596 1.00 97.50 164 PHE A N 1
ATOM 1189 C CA . PHE A 1 164 ? -2.513 -4.893 4.230 1.00 97.50 164 PHE A CA 1
ATOM 1190 C C . PHE A 1 164 ? -2.632 -5.580 2.866 1.00 97.50 164 PHE A C 1
ATOM 1192 O O . PHE A 1 164 ? -3.469 -6.458 2.674 1.00 97.50 164 PHE A O 1
ATOM 1199 N N . ILE A 1 165 ? -1.773 -5.201 1.923 1.00 97.31 165 ILE A N 1
ATOM 1200 C CA . ILE A 1 165 ? -1.655 -5.802 0.593 1.00 97.31 165 ILE A CA 1
ATOM 1201 C C . ILE A 1 165 ? -0.336 -6.567 0.548 1.00 97.31 165 ILE A C 1
ATOM 1203 O O . ILE A 1 165 ? 0.739 -5.965 0.544 1.00 97.31 165 ILE A O 1
ATOM 1207 N N . VAL A 1 166 ? -0.423 -7.896 0.512 1.00 96.50 166 VAL A N 1
ATOM 1208 C CA . VAL A 1 166 ? 0.746 -8.780 0.449 1.00 96.50 166 VAL A CA 1
ATOM 1209 C C . VAL A 1 166 ? 0.958 -9.240 -0.986 1.00 96.50 166 VAL A C 1
ATOM 1211 O O . VAL A 1 166 ? 0.160 -10.000 -1.532 1.00 96.50 166 VAL A O 1
ATOM 1214 N N . VAL A 1 167 ? 2.056 -8.804 -1.597 1.00 93.94 167 VAL A N 1
ATOM 1215 C CA . VAL A 1 167 ? 2.493 -9.298 -2.903 1.00 93.94 167 VAL A CA 1
ATOM 1216 C C . VAL A 1 167 ? 3.202 -10.631 -2.687 1.00 93.94 167 VAL A C 1
ATOM 1218 O O . VAL A 1 167 ? 4.347 -10.674 -2.244 1.00 93.94 167 VAL A O 1
ATOM 1221 N N . ASN A 1 168 ? 2.491 -11.723 -2.962 1.00 91.44 168 ASN A N 1
ATOM 1222 C CA . ASN A 1 168 ? 2.958 -13.086 -2.722 1.00 91.44 168 ASN A CA 1
ATOM 1223 C C . ASN A 1 168 ? 3.490 -13.715 -4.015 1.00 91.44 168 ASN A C 1
ATOM 1225 O O . ASN A 1 168 ? 2.743 -14.328 -4.779 1.00 91.44 168 ASN A O 1
ATOM 1229 N N . ASN A 1 169 ? 4.782 -13.524 -4.274 1.00 89.62 169 ASN A N 1
ATOM 1230 C CA . ASN A 1 169 ? 5.485 -14.106 -5.420 1.00 89.62 169 ASN A CA 1
ATOM 1231 C C . ASN A 1 169 ? 6.305 -15.354 -5.046 1.00 89.62 169 ASN A C 1
ATOM 1233 O O . ASN A 1 169 ? 6.974 -15.914 -5.912 1.00 89.62 169 ASN A O 1
ATOM 1237 N N . LYS A 1 170 ? 6.181 -15.829 -3.801 1.00 91.81 170 LYS A N 1
ATOM 1238 C CA . LYS A 1 170 ? 6.757 -17.067 -3.260 1.00 91.81 170 LYS A CA 1
ATOM 1239 C C . LYS A 1 170 ? 8.283 -17.050 -3.193 1.00 91.81 170 LYS A C 1
ATOM 1241 O O . LYS A 1 170 ? 8.912 -18.111 -3.251 1.00 91.81 170 LYS A O 1
ATOM 1246 N N . GLN A 1 171 ? 8.879 -15.862 -3.088 1.00 91.31 171 GLN A N 1
ATOM 1247 C CA . GLN A 1 171 ? 10.328 -15.705 -3.074 1.00 91.31 171 GLN A CA 1
ATOM 1248 C C . GLN A 1 171 ? 10.793 -14.351 -2.527 1.00 91.31 171 GLN A C 1
ATOM 1250 O O . GLN A 1 171 ? 10.132 -13.324 -2.647 1.00 91.31 171 GLN A O 1
ATOM 1255 N N . LEU A 1 172 ? 12.035 -14.308 -2.047 1.00 92.75 172 LEU A N 1
ATOM 1256 C CA . LEU A 1 172 ? 12.766 -13.058 -1.831 1.00 92.75 172 LEU A CA 1
ATOM 1257 C C . LEU A 1 172 ? 13.258 -12.505 -3.176 1.00 92.75 172 LEU A C 1
ATOM 1259 O O . LEU A 1 172 ? 14.441 -12.576 -3.503 1.00 92.75 172 LEU A O 1
ATOM 1263 N N . ASP A 1 173 ? 12.331 -11.967 -3.967 1.00 87.69 173 ASP A N 1
ATOM 1264 C CA . ASP A 1 173 ? 12.522 -11.645 -5.388 1.00 87.69 173 ASP A CA 1
ATOM 1265 C C . ASP A 1 173 ? 13.699 -10.703 -5.673 1.00 87.69 173 ASP A C 1
ATOM 1267 O O . ASP A 1 173 ? 14.503 -10.966 -6.565 1.00 87.69 173 ASP A O 1
ATOM 1271 N N . MET A 1 174 ? 13.852 -9.632 -4.887 1.00 84.75 174 MET A N 1
ATOM 1272 C CA . MET A 1 174 ? 14.969 -8.699 -5.069 1.00 84.75 174 MET A CA 1
ATOM 1273 C C . MET A 1 174 ? 16.325 -9.367 -4.814 1.00 84.75 174 MET A C 1
ATOM 1275 O O . MET A 1 174 ? 17.262 -9.175 -5.587 1.00 84.75 174 MET A O 1
ATOM 1279 N N . ALA A 1 175 ? 16.428 -10.182 -3.761 1.00 88.50 175 ALA A N 1
ATOM 1280 C CA . ALA A 1 175 ? 17.653 -10.912 -3.449 1.00 88.50 175 ALA A CA 1
ATOM 1281 C C . ALA A 1 175 ? 17.932 -12.001 -4.495 1.00 88.50 175 ALA A C 1
ATOM 1283 O O . ALA A 1 175 ? 19.072 -12.157 -4.923 1.00 88.50 175 ALA A O 1
ATOM 1284 N N . LEU A 1 176 ? 16.894 -12.705 -4.958 1.00 90.31 176 LEU A N 1
ATOM 1285 C CA . LEU A 1 176 ? 16.991 -13.702 -6.022 1.00 90.31 176 LEU A CA 1
ATOM 1286 C C . LEU A 1 176 ? 17.573 -13.094 -7.298 1.00 90.31 176 LEU A C 1
ATOM 1288 O O . LEU A 1 176 ? 18.604 -13.562 -7.776 1.00 90.31 176 LEU A O 1
ATOM 1292 N N . LYS A 1 177 ? 16.964 -12.015 -7.802 1.00 83.62 177 LYS A N 1
ATOM 1293 C CA . LYS A 1 177 ? 17.421 -11.311 -9.011 1.00 83.62 177 LYS A CA 1
ATOM 1294 C C . LYS A 1 177 ? 18.827 -10.746 -8.840 1.00 83.62 177 LYS A C 1
ATOM 1296 O O . LYS A 1 177 ? 19.641 -10.811 -9.760 1.00 83.62 177 LYS A O 1
ATOM 1301 N N . GLY A 1 178 ? 19.124 -10.212 -7.654 1.00 82.25 178 GLY A N 1
ATOM 1302 C CA . GLY A 1 178 ? 20.451 -9.719 -7.301 1.00 82.25 178 GLY A CA 1
ATOM 1303 C C . GLY A 1 178 ? 21.511 -10.815 -7.388 1.00 82.25 178 GLY A C 1
ATOM 1304 O O . GLY A 1 178 ? 22.524 -10.629 -8.063 1.00 82.25 178 GLY A O 1
ATOM 1305 N N . MET A 1 179 ? 21.281 -11.970 -6.760 1.00 88.62 179 MET A N 1
ATOM 1306 C CA . MET A 1 179 ? 22.225 -13.092 -6.786 1.00 88.62 179 MET A CA 1
ATOM 1307 C C . MET A 1 179 ? 22.365 -13.697 -8.181 1.00 88.62 179 MET A C 1
ATOM 1309 O O . MET A 1 179 ? 23.491 -13.882 -8.636 1.00 88.62 179 MET A O 1
ATOM 1313 N N . GLU A 1 180 ? 21.260 -13.924 -8.893 1.00 87.44 180 GLU A N 1
ATOM 1314 C CA . GLU A 1 180 ? 21.290 -14.458 -10.258 1.00 87.44 180 GLU A CA 1
ATOM 1315 C C . GLU A 1 180 ? 22.164 -13.582 -11.163 1.00 87.44 180 GLU A C 1
ATOM 1317 O O . GLU A 1 180 ? 23.031 -14.079 -11.881 1.00 87.44 180 GLU A O 1
ATOM 1322 N N . LYS A 1 181 ? 22.015 -12.258 -11.054 1.00 85.50 181 LYS A N 1
ATOM 1323 C CA . LYS A 1 181 ? 22.767 -11.298 -11.863 1.00 85.50 181 LYS A CA 1
ATOM 1324 C C . LYS A 1 181 ? 24.228 -11.132 -11.443 1.00 85.50 181 LYS A C 1
ATOM 1326 O O . LYS A 1 181 ? 25.069 -10.860 -12.296 1.00 85.50 181 LYS A O 1
ATOM 1331 N N . THR A 1 182 ? 24.537 -11.225 -10.150 1.00 84.50 182 THR A N 1
ATOM 1332 C CA . THR A 1 182 ? 25.880 -10.904 -9.623 1.00 84.50 182 THR A CA 1
ATOM 1333 C C . THR A 1 182 ? 26.769 -12.124 -9.432 1.00 84.50 182 THR A C 1
ATOM 1335 O O . THR A 1 182 ? 27.977 -12.031 -9.637 1.00 84.50 182 THR A O 1
ATOM 1338 N N . THR A 1 183 ? 26.194 -13.262 -9.051 1.00 90.81 183 THR A N 1
ATOM 1339 C CA . THR A 1 183 ? 26.932 -14.491 -8.734 1.00 90.81 183 THR A CA 1
ATOM 1340 C C . THR A 1 183 ? 26.615 -15.640 -9.689 1.00 90.81 183 THR A C 1
ATOM 1342 O O . THR A 1 183 ? 27.368 -16.612 -9.726 1.00 90.81 183 THR A O 1
ATOM 1345 N N . GLY A 1 184 ? 25.519 -15.551 -10.454 1.00 91.12 184 GLY A N 1
ATOM 1346 C CA . GLY A 1 184 ? 25.027 -16.653 -11.286 1.00 91.12 184 GLY A CA 1
ATOM 1347 C C . GLY A 1 184 ? 24.455 -17.821 -10.477 1.00 91.12 184 GLY A C 1
ATOM 1348 O O . GLY A 1 184 ? 24.279 -18.911 -11.019 1.00 91.12 184 GLY A O 1
ATOM 1349 N N . ARG A 1 185 ? 24.199 -17.626 -9.177 1.00 92.31 185 ARG A N 1
ATOM 1350 C CA . ARG A 1 185 ? 23.660 -18.635 -8.256 1.00 92.31 185 ARG A CA 1
ATOM 1351 C C . ARG A 1 185 ? 22.413 -18.118 -7.552 1.00 92.31 185 ARG A C 1
ATOM 1353 O O . ARG A 1 185 ? 22.227 -16.915 -7.416 1.00 92.31 185 ARG A O 1
ATOM 1360 N N . ILE A 1 186 ? 21.581 -19.041 -7.077 1.00 90.81 186 ILE A N 1
ATOM 1361 C CA . ILE A 1 186 ? 20.390 -18.751 -6.276 1.00 90.81 186 ILE A CA 1
ATOM 1362 C C . ILE A 1 186 ? 20.440 -19.652 -5.042 1.00 90.81 186 ILE A C 1
ATOM 1364 O O . ILE A 1 186 ? 20.372 -20.869 -5.176 1.00 90.81 186 ILE A O 1
ATOM 1368 N N . ASP A 1 187 ? 20.560 -19.055 -3.855 1.00 89.62 187 ASP A N 1
ATOM 1369 C CA . ASP A 1 187 ? 20.652 -19.769 -2.579 1.00 89.62 187 ASP A CA 1
ATOM 1370 C C . ASP A 1 187 ? 19.714 -19.106 -1.544 1.00 89.62 187 ASP A C 1
ATOM 1372 O O . ASP A 1 187 ? 19.842 -17.921 -1.246 1.00 89.62 187 ASP A O 1
ATOM 1376 N N . GLY A 1 188 ? 18.753 -19.857 -0.990 1.00 89.75 188 GLY A N 1
ATOM 1377 C CA . GLY A 1 188 ? 17.930 -19.420 0.154 1.00 89.75 188 GLY A CA 1
ATOM 1378 C C . GLY A 1 188 ? 16.833 -18.376 -0.118 1.00 89.75 188 GLY A C 1
ATOM 1379 O O . GLY A 1 188 ? 16.231 -17.879 0.832 1.00 89.75 188 GLY A O 1
ATOM 1380 N N . THR A 1 189 ? 16.553 -18.027 -1.377 1.00 91.81 189 THR A N 1
ATOM 1381 C CA . THR A 1 189 ? 15.536 -17.012 -1.729 1.00 91.81 189 THR A CA 1
ATOM 1382 C C . THR A 1 189 ? 14.240 -17.570 -2.301 1.00 91.81 189 THR A C 1
ATOM 1384 O O . THR A 1 189 ? 13.250 -16.845 -2.328 1.00 91.81 189 THR A O 1
ATOM 1387 N N . LEU A 1 190 ? 14.223 -18.830 -2.733 1.00 91.62 190 LEU A N 1
ATOM 1388 C CA . LEU A 1 190 ? 13.019 -19.532 -3.177 1.00 91.62 190 LEU A CA 1
ATOM 1389 C C . LEU A 1 190 ? 12.381 -20.269 -1.999 1.00 91.62 190 LEU A C 1
ATOM 1391 O O . LEU A 1 190 ? 13.083 -20.927 -1.230 1.00 91.62 190 LEU A O 1
ATOM 1395 N N . TYR A 1 191 ? 11.058 -20.191 -1.870 1.00 91.75 191 TYR A N 1
ATOM 1396 C CA . TYR A 1 191 ? 10.339 -20.918 -0.825 1.00 91.75 191 TYR A CA 1
ATOM 1397 C C . TYR A 1 191 ? 9.891 -22.282 -1.345 1.00 91.75 191 TYR A C 1
ATOM 1399 O O . TYR A 1 191 ? 9.060 -22.365 -2.247 1.00 91.75 191 TYR A O 1
ATOM 1407 N N . GLU A 1 192 ? 10.397 -23.360 -0.748 1.00 90.00 192 GLU A N 1
ATOM 1408 C CA . GLU A 1 192 ? 9.901 -24.716 -1.034 1.00 90.00 192 GLU A CA 1
ATOM 1409 C C . GLU A 1 192 ? 8.439 -24.879 -0.595 1.00 90.00 192 GLU A C 1
ATOM 1411 O O . GLU A 1 192 ? 7.638 -25.522 -1.272 1.00 90.00 192 GLU A O 1
ATOM 1416 N N . VAL A 1 193 ? 8.085 -24.245 0.527 1.00 91.38 193 VAL A N 1
ATOM 1417 C CA . VAL A 1 193 ? 6.724 -24.192 1.060 1.00 91.38 193 VAL A CA 1
ATOM 1418 C C . VAL A 1 193 ? 6.293 -22.726 1.119 1.00 91.38 193 VAL A C 1
ATOM 1420 O O . VAL A 1 193 ? 6.730 -22.001 2.014 1.00 91.38 193 VAL A O 1
ATOM 1423 N N . PRO A 1 194 ? 5.474 -22.251 0.166 1.00 87.69 194 PRO A N 1
ATOM 1424 C CA . PRO A 1 194 ? 5.058 -20.858 0.134 1.00 87.69 194 PRO A CA 1
ATOM 1425 C C . PRO A 1 194 ? 4.052 -20.553 1.245 1.00 87.69 194 PRO A C 1
ATOM 1427 O O . PRO A 1 194 ? 3.191 -21.372 1.573 1.00 87.69 194 PRO A O 1
ATOM 1430 N N . LEU A 1 195 ? 4.123 -19.335 1.775 1.00 90.62 195 LEU A N 1
ATOM 1431 C CA . LEU A 1 195 ? 3.154 -18.831 2.736 1.00 90.62 195 LEU A CA 1
ATOM 1432 C C . LEU A 1 195 ? 1.774 -18.659 2.080 1.00 90.62 195 LEU A C 1
ATOM 1434 O O . LEU A 1 195 ? 1.643 -18.014 1.038 1.00 90.62 195 LEU A O 1
ATOM 1438 N N . ASP A 1 196 ? 0.726 -19.143 2.745 1.00 94.06 196 ASP A N 1
ATOM 1439 C CA . ASP A 1 196 ? -0.648 -18.710 2.481 1.00 94.06 196 ASP A CA 1
ATOM 1440 C C . ASP A 1 196 ? -0.957 -17.489 3.361 1.00 94.06 196 ASP A C 1
ATOM 1442 O O . ASP A 1 196 ? -1.365 -17.614 4.516 1.00 94.06 196 ASP A O 1
ATOM 1446 N N . ALA A 1 197 ? -0.683 -16.295 2.828 1.00 95.06 197 ALA A N 1
ATOM 1447 C CA . ALA A 1 197 ? -0.792 -15.049 3.586 1.00 95.06 197 ALA A CA 1
ATOM 1448 C C . ALA A 1 197 ? -2.233 -14.761 4.036 1.00 95.06 197 ALA A C 1
ATOM 1450 O O . ALA A 1 197 ? -2.427 -14.198 5.112 1.00 95.06 197 ALA A O 1
ATOM 1451 N N . ALA A 1 198 ? -3.231 -15.181 3.247 1.00 95.56 198 ALA A N 1
ATOM 1452 C CA . ALA A 1 198 ? -4.636 -14.998 3.587 1.00 95.56 198 ALA A CA 1
ATOM 1453 C C . ALA A 1 198 ? -5.015 -15.858 4.797 1.00 95.56 198 ALA A C 1
ATOM 1455 O O . ALA A 1 198 ? -5.459 -15.318 5.806 1.00 95.56 198 ALA A O 1
ATOM 1456 N N . LYS A 1 199 ? -4.722 -17.166 4.757 1.00 96.56 199 LYS A N 1
ATOM 1457 C CA . LYS A 1 199 ? -4.978 -18.057 5.904 1.00 96.56 199 LYS A CA 1
ATOM 1458 C C . LYS A 1 199 ? -4.194 -17.660 7.147 1.00 96.56 199 LYS A C 1
ATOM 1460 O O . LYS A 1 199 ? -4.692 -17.784 8.263 1.00 96.56 199 LYS A O 1
ATOM 1465 N N . PHE A 1 200 ? -2.960 -17.189 6.971 1.00 96.44 200 PHE A N 1
ATOM 1466 C CA . PHE A 1 200 ? -2.171 -16.683 8.086 1.00 96.44 200 PHE A CA 1
ATOM 1467 C C . PHE A 1 200 ? -2.832 -15.453 8.718 1.00 96.44 200 PHE A C 1
ATOM 1469 O O . PHE A 1 200 ? -3.017 -15.427 9.931 1.00 96.44 200 PHE A O 1
ATOM 1476 N N . ALA A 1 201 ? -3.266 -14.475 7.919 1.00 96.81 201 ALA A N 1
ATOM 1477 C CA . ALA A 1 201 ? -3.975 -13.298 8.418 1.00 96.81 201 ALA A CA 1
ATOM 1478 C C . ALA A 1 201 ? -5.314 -13.660 9.095 1.00 96.81 201 ALA A C 1
ATOM 1480 O O . ALA A 1 201 ? -5.606 -13.143 10.174 1.00 96.81 201 ALA A O 1
ATOM 1481 N N . GLU A 1 202 ? -6.080 -14.598 8.528 1.00 97.56 202 GLU A N 1
ATOM 1482 C CA . GLU A 1 202 ? -7.308 -15.134 9.138 1.00 97.56 202 GLU A CA 1
ATOM 1483 C C . GLU A 1 202 ? -7.038 -15.760 10.509 1.00 97.56 202 GLU A C 1
ATOM 1485 O O . GLU A 1 202 ? -7.774 -15.509 11.462 1.00 97.56 202 GLU A O 1
ATOM 1490 N N . SER A 1 203 ? -5.942 -16.518 10.646 1.00 97.31 203 SER A N 1
ATOM 1491 C CA . SER A 1 203 ? -5.547 -17.120 11.927 1.00 97.31 203 SER A CA 1
ATOM 1492 C C . SER A 1 203 ? -5.228 -16.086 13.016 1.00 97.31 203 SER A C 1
ATOM 1494 O O . SER A 1 203 ? -5.313 -16.398 14.202 1.00 97.31 203 SER A O 1
ATOM 1496 N N . LEU A 1 204 ? -4.906 -14.849 12.620 1.00 96.69 204 LEU A N 1
ATOM 1497 C CA . LEU A 1 204 ? -4.647 -13.716 13.514 1.00 96.69 204 LEU A CA 1
ATOM 1498 C C . LEU A 1 204 ? -5.903 -12.872 13.793 1.00 96.69 204 LEU A C 1
ATOM 1500 O O . LEU A 1 204 ? -5.820 -11.914 14.565 1.00 96.69 204 LEU A O 1
ATOM 1504 N N . GLY A 1 205 ? -7.047 -13.226 13.193 1.00 92.44 205 GLY A N 1
ATOM 1505 C CA . GLY A 1 205 ? -8.340 -12.560 13.364 1.00 92.44 205 GLY A CA 1
ATOM 1506 C C . GLY A 1 205 ? -8.660 -11.479 12.327 1.00 92.44 205 GLY A C 1
ATOM 1507 O O . GLY A 1 205 ? -9.653 -10.773 12.488 1.00 92.44 205 GLY A O 1
ATOM 1508 N N . ALA A 1 206 ? -7.851 -11.324 11.275 1.00 95.44 206 ALA A N 1
ATOM 1509 C CA . ALA A 1 206 ? -8.136 -10.377 10.199 1.00 95.44 206 ALA A CA 1
ATOM 1510 C C . ALA A 1 206 ? -9.073 -10.978 9.138 1.00 95.44 206 ALA A C 1
ATOM 1512 O O . ALA A 1 206 ? -9.050 -12.178 8.872 1.00 95.44 206 ALA A O 1
ATOM 1513 N N . VAL A 1 207 ? -9.856 -10.125 8.475 1.00 96.50 207 VAL A N 1
ATOM 1514 C CA . VAL A 1 207 ? -10.544 -10.495 7.229 1.00 96.50 207 VAL A CA 1
ATOM 1515 C C . VAL A 1 207 ? -9.516 -10.486 6.102 1.00 96.50 207 VAL A C 1
ATOM 1517 O O . VAL A 1 207 ? -8.829 -9.481 5.908 1.00 96.50 207 VAL A O 1
ATOM 1520 N N . ALA A 1 208 ? -9.410 -11.583 5.355 1.00 96.62 208 ALA A N 1
ATOM 1521 C CA . ALA A 1 208 ? -8.441 -11.715 4.276 1.00 96.62 208 ALA A CA 1
ATOM 1522 C C . ALA A 1 208 ? -9.102 -12.094 2.949 1.00 96.62 208 ALA A C 1
ATOM 1524 O O . ALA A 1 208 ? -10.132 -12.761 2.901 1.00 96.62 208 ALA A O 1
ATOM 1525 N N . TYR A 1 209 ? -8.461 -11.680 1.860 1.00 95.44 209 TYR A N 1
ATOM 1526 C CA . TYR A 1 209 ? -8.853 -12.014 0.498 1.00 95.44 209 TYR A CA 1
ATOM 1527 C C . TYR A 1 209 ? -7.624 -12.507 -0.257 1.00 95.44 209 TYR A C 1
ATOM 1529 O O . TYR A 1 209 ? -6.515 -12.007 -0.053 1.00 95.44 209 TYR A O 1
ATOM 1537 N N . ARG A 1 210 ? -7.823 -13.461 -1.165 1.00 96.00 210 ARG A N 1
ATOM 1538 C CA . ARG A 1 210 ? -6.814 -13.874 -2.140 1.00 96.00 210 ARG A CA 1
ATOM 1539 C C . ARG A 1 210 ? -7.281 -13.456 -3.526 1.00 96.00 210 ARG A C 1
ATOM 1541 O O . ARG A 1 210 ? -8.423 -13.716 -3.885 1.00 96.00 210 ARG A O 1
ATOM 1548 N N . ALA A 1 211 ? -6.384 -12.830 -4.277 1.00 92.50 211 ALA A N 1
ATOM 1549 C CA . ALA A 1 211 ? -6.612 -12.425 -5.654 1.00 92.50 211 ALA A CA 1
ATOM 1550 C C . ALA A 1 211 ? -5.441 -12.887 -6.525 1.00 92.50 211 ALA A C 1
ATOM 1552 O O . ALA A 1 211 ? -4.280 -12.691 -6.164 1.00 92.50 211 ALA A O 1
ATOM 1553 N N . GLU A 1 212 ? -5.755 -13.494 -7.662 1.00 91.56 212 GLU A N 1
ATOM 1554 C CA . GLU A 1 212 ? -4.806 -13.927 -8.694 1.00 91.56 212 GLU A CA 1
ATOM 1555 C C . GLU A 1 212 ? -5.029 -13.182 -10.016 1.00 91.56 212 GLU A C 1
ATOM 1557 O O . GLU A 1 212 ? -4.160 -13.186 -10.889 1.00 91.56 212 GLU A O 1
ATOM 1562 N N . THR A 1 213 ? -6.165 -12.493 -10.150 1.00 88.00 213 THR A N 1
ATOM 1563 C CA . THR A 1 213 ? -6.495 -11.645 -11.300 1.00 88.00 213 THR A CA 1
ATOM 1564 C C . THR A 1 213 ? -6.701 -10.183 -10.902 1.00 88.00 213 THR A C 1
ATOM 1566 O O . THR A 1 213 ? -6.911 -9.844 -9.735 1.00 88.00 213 THR A O 1
ATOM 1569 N N . GLN A 1 214 ? -6.659 -9.290 -11.894 1.00 82.38 214 GLN A N 1
ATOM 1570 C CA . GLN A 1 214 ? -6.912 -7.863 -11.688 1.00 82.38 214 GLN A CA 1
ATOM 1571 C C . GLN A 1 214 ? -8.338 -7.591 -11.178 1.00 82.38 214 GLN A C 1
ATOM 1573 O O . GLN A 1 214 ? -8.512 -6.740 -10.306 1.00 82.38 214 GLN A O 1
ATOM 1578 N N . ASP A 1 215 ? -9.337 -8.323 -11.677 1.00 85.88 215 ASP A N 1
ATOM 1579 C CA . ASP A 1 215 ? -10.740 -8.156 -11.279 1.00 85.88 215 ASP A CA 1
ATOM 1580 C C . ASP A 1 215 ? -10.984 -8.641 -9.844 1.00 85.88 215 ASP A C 1
ATOM 1582 O O . ASP A 1 215 ? -11.674 -7.980 -9.061 1.00 85.88 215 ASP A O 1
ATOM 1586 N N . GLU A 1 216 ? -10.361 -9.759 -9.462 1.00 89.94 216 GLU A N 1
ATOM 1587 C CA . GLU A 1 216 ? -10.373 -10.243 -8.078 1.00 89.94 216 GLU A CA 1
ATOM 1588 C C . GLU A 1 216 ? -9.696 -9.245 -7.140 1.00 89.94 216 GLU A C 1
ATOM 1590 O O . GLU A 1 216 ? -10.221 -8.960 -6.065 1.00 89.94 216 GLU A O 1
ATOM 1595 N N . PHE A 1 217 ? -8.562 -8.668 -7.551 1.00 88.12 217 PHE A N 1
ATOM 1596 C CA . PHE A 1 217 ? -7.862 -7.664 -6.755 1.00 88.12 217 PHE A CA 1
ATOM 1597 C C . PHE A 1 217 ? -8.704 -6.397 -6.579 1.00 88.12 217 PHE A C 1
ATOM 1599 O O . PHE A 1 217 ? -8.817 -5.890 -5.464 1.00 88.12 217 PHE A O 1
ATOM 1606 N N . ALA A 1 218 ? -9.336 -5.908 -7.650 1.00 87.38 218 ALA A N 1
ATOM 1607 C CA . ALA A 1 218 ? -10.228 -4.753 -7.588 1.00 87.38 218 ALA A CA 1
ATOM 1608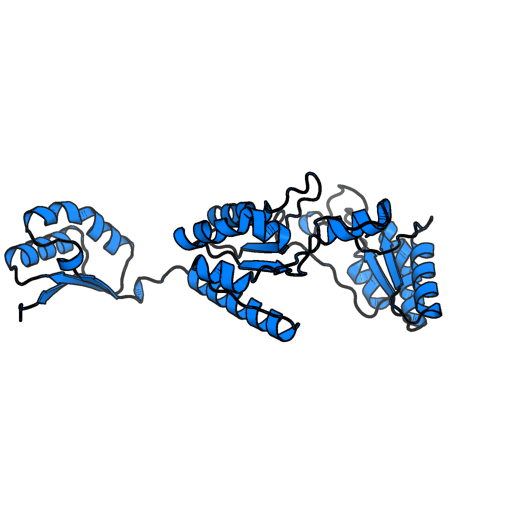 C C . ALA A 1 218 ? -11.412 -5.005 -6.639 1.00 87.38 218 ALA A C 1
ATOM 1610 O O . ALA A 1 218 ? -11.715 -4.162 -5.793 1.00 87.38 218 ALA A O 1
ATOM 1611 N N . SER A 1 219 ? -12.022 -6.190 -6.727 1.00 92.81 219 SER A N 1
ATOM 1612 C CA . SER A 1 219 ? -13.139 -6.597 -5.867 1.00 92.81 219 SER A CA 1
ATOM 1613 C C . SER A 1 219 ? -12.721 -6.712 -4.396 1.00 92.81 219 SER A C 1
ATOM 1615 O O . SER A 1 219 ? -13.397 -6.186 -3.511 1.00 92.81 219 SER A O 1
ATOM 1617 N N . ALA A 1 220 ? -11.577 -7.346 -4.125 1.00 92.81 220 ALA A N 1
ATOM 1618 C CA . ALA A 1 220 ? -11.024 -7.491 -2.780 1.00 92.81 220 ALA A CA 1
ATOM 1619 C C . ALA A 1 220 ? -10.662 -6.137 -2.155 1.00 92.81 220 ALA A C 1
ATOM 1621 O O . ALA A 1 220 ? -10.968 -5.888 -0.988 1.00 92.81 220 ALA A O 1
ATOM 1622 N N . LEU A 1 221 ? -10.047 -5.239 -2.931 1.00 91.75 221 LEU A N 1
ATOM 1623 C CA . LEU A 1 221 ? -9.698 -3.900 -2.465 1.00 91.75 221 LEU A CA 1
ATOM 1624 C C . LEU A 1 221 ? -10.949 -3.080 -2.137 1.00 91.75 221 LEU A C 1
ATOM 1626 O O . LEU A 1 221 ? -10.975 -2.416 -1.103 1.00 91.75 221 LEU A O 1
ATOM 1630 N N . GLN A 1 222 ? -11.993 -3.159 -2.966 1.00 93.75 222 GLN A N 1
ATOM 1631 C CA . GLN A 1 222 ? -13.265 -2.487 -2.699 1.00 93.75 222 GLN A CA 1
ATOM 1632 C C . GLN A 1 222 ? -13.919 -3.007 -1.410 1.00 93.75 222 GLN A C 1
ATOM 1634 O O . GLN A 1 222 ? -14.357 -2.212 -0.580 1.00 93.75 222 GLN A O 1
ATOM 1639 N N . ALA A 1 223 ? -13.935 -4.327 -1.201 1.00 93.62 223 ALA A N 1
ATOM 1640 C CA . ALA A 1 223 ? -14.467 -4.929 0.020 1.00 93.62 223 ALA A CA 1
ATOM 1641 C C . ALA A 1 223 ? -13.663 -4.521 1.269 1.00 93.62 223 ALA A C 1
ATOM 1643 O O . ALA A 1 223 ? -14.243 -4.169 2.297 1.00 93.62 223 ALA A O 1
ATOM 1644 N N . ALA A 1 224 ? -12.330 -4.505 1.178 1.00 93.06 224 ALA A N 1
ATOM 1645 C CA . ALA A 1 224 ? -11.459 -4.053 2.262 1.00 93.06 224 ALA A CA 1
ATOM 1646 C C . ALA A 1 224 ? -11.653 -2.562 2.583 1.00 93.06 224 ALA A C 1
ATOM 1648 O O . ALA A 1 224 ? -11.663 -2.186 3.752 1.00 93.06 224 ALA A O 1
ATOM 1649 N N . GLN A 1 225 ? -11.837 -1.715 1.566 1.00 91.81 225 GLN A N 1
ATOM 1650 C CA . GLN A 1 225 ? -12.137 -0.291 1.740 1.00 91.81 225 GLN A CA 1
ATOM 1651 C C . GLN A 1 225 ? -13.486 -0.066 2.421 1.00 91.81 225 GLN A C 1
ATOM 1653 O O . GLN A 1 225 ? -13.564 0.773 3.315 1.00 91.81 225 GLN A O 1
ATOM 1658 N N . GLN A 1 226 ? -14.521 -0.822 2.047 1.00 91.38 226 GLN A N 1
ATOM 1659 C CA . GLN A 1 226 ? -15.826 -0.728 2.701 1.00 91.38 226 GLN A CA 1
ATOM 1660 C C . GLN A 1 226 ? -15.727 -1.112 4.181 1.00 91.38 226 GLN A C 1
ATOM 1662 O O . GLN A 1 226 ? -16.121 -0.330 5.037 1.00 91.38 226 GLN A O 1
ATOM 1667 N N . LEU A 1 227 ? -15.100 -2.250 4.497 1.00 88.44 227 LEU A N 1
ATOM 1668 C CA . LEU A 1 227 ? -14.897 -2.683 5.884 1.00 88.44 227 LEU A CA 1
ATOM 1669 C C . LEU A 1 227 ? -14.086 -1.659 6.695 1.00 88.44 227 LEU A C 1
ATOM 1671 O O . LEU A 1 227 ? -14.373 -1.403 7.864 1.00 88.44 227 LEU A O 1
ATOM 1675 N N . ASN A 1 228 ? -13.069 -1.061 6.070 1.00 90.44 228 ASN A N 1
ATOM 1676 C CA . ASN A 1 228 ? -12.275 0.009 6.663 1.00 90.44 228 ASN A CA 1
ATOM 1677 C C . ASN A 1 228 ? -13.154 1.212 7.023 1.00 90.44 228 ASN A C 1
ATOM 1679 O O . ASN A 1 228 ? -13.085 1.687 8.151 1.00 90.44 228 ASN A O 1
ATOM 1683 N N . GLN A 1 229 ? -14.005 1.661 6.098 1.00 84.56 229 GLN A N 1
ATOM 1684 C CA . GLN A 1 229 ? -14.943 2.762 6.323 1.00 84.56 229 GLN A CA 1
ATOM 1685 C C . GLN A 1 229 ? -15.966 2.434 7.408 1.00 84.56 229 GLN A C 1
ATOM 1687 O O . GLN A 1 229 ? -16.180 3.264 8.282 1.00 84.56 229 GLN A O 1
ATOM 1692 N N . ASP A 1 230 ? -16.529 1.226 7.410 1.00 82.44 230 ASP A N 1
ATOM 1693 C CA . ASP A 1 230 ? -17.498 0.788 8.422 1.00 82.44 230 ASP A CA 1
ATOM 1694 C C . ASP A 1 230 ? -16.877 0.744 9.829 1.00 82.44 230 ASP A C 1
ATOM 1696 O O . ASP A 1 230 ? -17.556 1.004 10.818 1.00 82.44 230 ASP A O 1
ATOM 1700 N N . THR A 1 231 ? -15.575 0.448 9.922 1.00 78.31 231 THR A N 1
ATOM 1701 C CA . THR A 1 231 ? -14.833 0.421 11.195 1.00 78.31 231 THR A CA 1
ATOM 1702 C C . THR A 1 231 ? -14.415 1.821 11.656 1.00 78.31 231 THR A C 1
ATOM 1704 O O . THR A 1 231 ? -14.332 2.075 12.854 1.00 78.31 231 THR A O 1
ATOM 1707 N N . ILE A 1 232 ? -14.111 2.721 10.716 1.00 71.62 232 ILE A N 1
ATOM 1708 C CA . ILE A 1 232 ? -13.722 4.111 11.002 1.00 71.62 232 ILE A CA 1
ATOM 1709 C C . ILE A 1 232 ? -14.942 4.976 11.315 1.00 71.62 232 ILE A C 1
ATOM 1711 O O . ILE A 1 232 ? -14.835 5.919 12.093 1.00 71.62 232 ILE A O 1
ATOM 1715 N N . ALA A 1 233 ? -16.093 4.683 10.706 1.00 60.28 233 ALA A N 1
ATOM 1716 C CA . ALA A 1 233 ? -17.293 5.475 10.884 1.00 60.28 233 ALA A CA 1
ATOM 1717 C C . ALA A 1 233 ? -17.624 5.580 12.383 1.00 60.28 233 ALA A C 1
ATOM 1719 O O . ALA A 1 233 ? -17.794 4.549 13.043 1.00 60.28 233 ALA A O 1
ATOM 1720 N N . PRO A 1 234 ? -17.726 6.801 12.945 1.00 57.06 234 PRO A N 1
ATOM 1721 C CA . PRO A 1 234 ? -18.122 6.953 14.332 1.00 57.06 234 PRO A CA 1
ATOM 1722 C C . PRO A 1 234 ? -19.477 6.274 14.510 1.00 57.06 234 PRO A C 1
ATOM 1724 O O . PRO A 1 234 ? -20.435 6.596 13.801 1.00 57.06 234 PRO A O 1
ATOM 1727 N N . ILE A 1 235 ? -19.554 5.315 15.439 1.00 64.19 235 ILE A N 1
ATOM 1728 C CA . ILE A 1 235 ? -20.820 4.675 15.793 1.00 64.19 235 ILE A CA 1
ATOM 1729 C C . ILE A 1 235 ? -21.759 5.802 16.217 1.00 64.19 235 ILE A C 1
ATOM 1731 O O . ILE A 1 235 ? -21.541 6.441 17.247 1.00 64.19 235 ILE A O 1
ATOM 1735 N N . ASN A 1 236 ? -22.795 6.063 15.417 1.00 70.56 236 ASN A N 1
ATOM 1736 C CA . ASN A 1 236 ? -23.844 6.996 15.794 1.00 70.56 236 ASN A CA 1
ATOM 1737 C C . ASN A 1 236 ? -24.697 6.337 16.874 1.00 70.56 236 ASN A C 1
ATOM 1739 O O . ASN A 1 236 ? -25.758 5.783 16.606 1.00 70.56 236 ASN A O 1
ATOM 1743 N N . THR A 1 237 ? -24.212 6.363 18.106 1.00 76.50 237 THR A N 1
ATOM 1744 C CA . THR A 1 237 ? -24.848 5.810 19.307 1.00 76.50 237 THR A CA 1
ATOM 1745 C C . THR A 1 237 ? -26.324 6.197 19.438 1.00 76.50 237 THR A C 1
ATOM 1747 O O . THR A 1 237 ? -27.115 5.385 19.919 1.00 76.50 237 THR A O 1
ATOM 1750 N N . LYS A 1 238 ? -26.738 7.359 18.911 1.00 84.06 238 LYS A N 1
ATOM 1751 C CA . LYS A 1 238 ? -28.144 7.809 18.846 1.00 84.06 238 LYS A CA 1
ATOM 1752 C C . LYS A 1 238 ? -29.068 6.873 18.063 1.00 84.06 238 LYS A C 1
ATOM 1754 O O . LYS A 1 238 ? -30.283 6.945 18.230 1.00 84.06 238 LYS A O 1
ATOM 1759 N N . GLU A 1 239 ? -28.522 5.995 17.228 1.00 84.88 239 GLU A N 1
ATOM 1760 C CA . GLU A 1 239 ? -29.266 4.982 16.471 1.00 84.88 239 GLU A CA 1
ATOM 1761 C C . GLU A 1 239 ? -29.306 3.613 17.173 1.00 84.88 239 GLU A C 1
ATOM 1763 O O . GLU A 1 239 ? -30.134 2.771 16.823 1.00 84.88 239 GLU A O 1
ATOM 1768 N N . TYR A 1 240 ? -28.481 3.396 18.205 1.00 82.44 240 TYR A N 1
ATOM 1769 C CA . TYR A 1 240 ? -28.280 2.090 18.841 1.00 82.44 240 TYR A CA 1
ATOM 1770 C C . TYR A 1 240 ? -28.832 2.012 20.269 1.00 82.44 240 TYR A C 1
ATOM 1772 O O . TYR A 1 240 ? -28.796 2.971 21.043 1.00 82.44 240 TYR A O 1
ATOM 1780 N N . GLU A 1 241 ? -29.310 0.822 20.640 1.00 90.88 241 GLU A N 1
ATOM 1781 C CA . GLU A 1 241 ? -29.744 0.494 22.001 1.00 90.88 241 GLU A CA 1
ATOM 1782 C C . GLU A 1 241 ? -28.649 -0.313 22.718 1.00 90.88 241 GLU A C 1
ATOM 1784 O O . GLU A 1 241 ? -28.305 -1.425 22.307 1.00 90.88 241 GLU A O 1
ATOM 1789 N N . LEU A 1 242 ? -28.097 0.241 23.799 1.00 90.94 242 LEU A N 1
ATOM 1790 C CA . LEU A 1 242 ? -27.081 -0.409 24.622 1.00 90.94 242 LEU A CA 1
ATOM 1791 C C . LEU A 1 242 ? -27.752 -1.392 25.585 1.00 90.94 242 LEU A C 1
ATOM 1793 O O . LEU A 1 242 ? -28.416 -0.977 26.531 1.00 90.94 242 LEU A O 1
ATOM 1797 N N . ASN A 1 243 ? -27.562 -2.692 25.366 1.00 92.75 243 ASN A N 1
ATOM 1798 C CA . ASN A 1 243 ? -28.151 -3.750 26.188 1.00 92.75 243 ASN A CA 1
ATOM 1799 C C . ASN A 1 243 ? -27.083 -4.400 27.075 1.00 92.75 243 ASN A C 1
ATOM 1801 O O . ASN A 1 243 ? -26.166 -5.050 26.576 1.00 92.75 243 ASN A O 1
ATOM 1805 N N . ILE A 1 244 ? -27.208 -4.244 28.393 1.00 91.19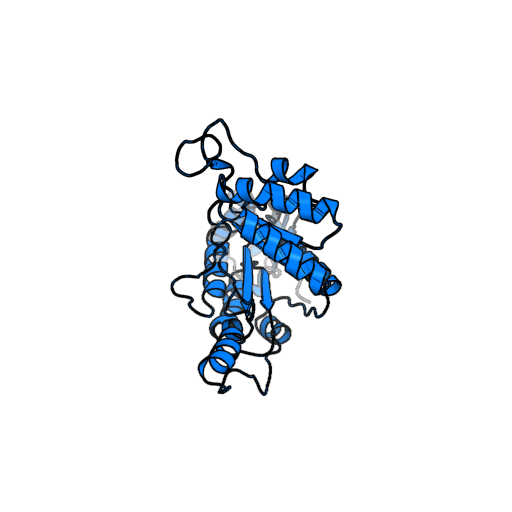 244 ILE A N 1
ATOM 1806 C CA . ILE A 1 244 ? -26.256 -4.758 29.380 1.00 91.19 244 ILE A CA 1
ATOM 1807 C C . ILE A 1 244 ? -26.933 -5.831 30.228 1.00 91.19 244 ILE A C 1
ATOM 1809 O O . ILE A 1 244 ? -27.912 -5.581 30.932 1.00 91.19 244 ILE A O 1
ATOM 1813 N N . ASP A 1 245 ? -26.367 -7.034 30.193 1.00 90.19 245 ASP A N 1
ATOM 1814 C CA . ASP A 1 245 ? -26.733 -8.121 31.093 1.00 90.19 245 ASP A CA 1
ATOM 1815 C C . ASP A 1 245 ? -25.909 -8.014 32.382 1.00 90.19 245 ASP A C 1
ATOM 1817 O O . ASP A 1 245 ? -24.744 -8.419 32.447 1.00 90.19 245 ASP A O 1
ATOM 1821 N N . CYS A 1 246 ? -26.518 -7.453 33.424 1.00 89.00 246 CYS A N 1
ATOM 1822 C CA . CYS A 1 246 ? -25.867 -7.246 34.712 1.00 89.00 246 CYS A CA 1
ATOM 1823 C C . CYS A 1 246 ? -25.485 -8.564 35.399 1.00 89.00 246 CYS A C 1
ATOM 1825 O O . CYS A 1 246 ? -24.571 -8.561 36.223 1.00 89.00 246 CYS A O 1
ATOM 1827 N N . LYS A 1 247 ? -26.110 -9.696 35.037 1.00 84.31 247 LYS A N 1
ATOM 1828 C CA . LYS A 1 247 ? -25.764 -11.014 35.592 1.00 84.31 247 LYS A CA 1
ATOM 1829 C C . LYS A 1 247 ? -24.379 -11.449 35.138 1.00 84.31 247 LYS A C 1
ATOM 1831 O O . LYS A 1 247 ? -23.559 -11.860 35.953 1.00 84.31 247 LYS A O 1
ATOM 1836 N N . LYS A 1 248 ? -24.092 -11.289 33.843 1.00 83.06 248 LYS A N 1
ATOM 1837 C CA . LYS A 1 248 ? -22.783 -11.621 33.253 1.00 83.06 248 LYS A CA 1
ATOM 1838 C C . LYS A 1 248 ? -21.654 -10.754 33.800 1.00 83.06 248 LYS A C 1
ATOM 1840 O O . LYS A 1 248 ? -20.508 -11.184 33.811 1.00 83.06 248 LYS A O 1
ATOM 1845 N N . LEU A 1 249 ? -21.990 -9.552 34.264 1.00 82.31 249 LEU A N 1
ATOM 1846 C CA . LEU A 1 249 ? -21.051 -8.595 34.846 1.00 82.31 249 LEU A CA 1
ATOM 1847 C C . LEU A 1 249 ? -20.986 -8.662 36.378 1.00 82.31 249 LEU A C 1
ATOM 1849 O O . LEU A 1 249 ? -20.354 -7.811 36.998 1.00 82.31 249 LEU A O 1
ATOM 1853 N N . ASN A 1 250 ? -21.637 -9.655 36.993 1.00 83.25 250 ASN A N 1
ATOM 1854 C CA . ASN A 1 250 ? -21.687 -9.848 38.442 1.00 83.25 250 ASN A CA 1
ATOM 1855 C C . ASN A 1 250 ? -22.226 -8.627 39.223 1.00 83.25 250 ASN A C 1
ATOM 1857 O O . ASN A 1 250 ? -21.904 -8.419 40.392 1.00 83.25 250 ASN A O 1
ATOM 1861 N N . VAL A 1 251 ? -23.078 -7.820 38.584 1.00 85.00 251 VAL A N 1
ATOM 1862 C CA . VAL A 1 251 ? -23.823 -6.722 39.212 1.00 85.00 251 VAL A CA 1
ATOM 1863 C C . VAL A 1 251 ? -25.113 -7.311 39.781 1.00 85.00 251 VAL A C 1
ATOM 1865 O O . VAL A 1 251 ? -26.198 -7.186 39.214 1.00 85.00 251 VAL A O 1
ATOM 1868 N N . THR A 1 252 ? -24.970 -8.036 40.886 1.00 85.69 252 THR A N 1
ATOM 1869 C CA . THR A 1 252 ? -26.052 -8.809 41.522 1.00 85.69 252 THR A CA 1
ATOM 1870 C C . THR A 1 252 ? -26.457 -8.251 42.887 1.00 85.69 252 THR A C 1
ATOM 1872 O O . THR A 1 252 ? -27.542 -8.560 43.387 1.00 85.69 252 THR A O 1
ATOM 1875 N N . ALA A 1 253 ? -25.627 -7.375 43.464 1.00 88.19 253 ALA A N 1
ATOM 1876 C CA . ALA A 1 253 ? -25.766 -6.879 44.825 1.00 88.19 253 ALA A CA 1
ATOM 1877 C C . ALA A 1 253 ? -25.918 -5.336 44.878 1.00 88.19 253 ALA A C 1
ATOM 1879 O O . ALA A 1 253 ? -25.236 -4.629 44.126 1.00 88.19 253 ALA A O 1
ATOM 1880 N N . PRO A 1 254 ? -26.800 -4.790 45.742 1.00 87.06 254 PRO A N 1
ATOM 1881 C CA . PRO A 1 254 ? -27.022 -3.346 45.913 1.00 87.06 254 PRO A CA 1
ATOM 1882 C C . PRO A 1 254 ? -25.749 -2.522 46.184 1.00 87.06 254 PRO A C 1
ATOM 1884 O O . PRO A 1 254 ? -25.633 -1.373 45.764 1.00 87.06 254 PRO A O 1
ATOM 1887 N N . GLU A 1 255 ? -24.762 -3.104 46.860 1.00 89.31 255 GLU A N 1
ATOM 1888 C CA . GLU A 1 255 ? -23.530 -2.426 47.280 1.00 89.31 255 GLU A CA 1
ATOM 1889 C C . GLU A 1 255 ? -22.644 -2.010 46.097 1.00 89.31 255 GLU A C 1
ATOM 1891 O O . GLU A 1 255 ? -21.804 -1.125 46.240 1.00 89.31 255 GLU A O 1
ATOM 1896 N N . ILE A 1 256 ? -22.845 -2.615 44.922 1.00 86.75 256 ILE A N 1
ATOM 1897 C CA . ILE A 1 256 ? -22.095 -2.309 43.696 1.00 86.75 256 ILE A CA 1
ATOM 1898 C C . ILE A 1 256 ? -22.610 -1.026 43.028 1.00 86.75 256 ILE A C 1
ATOM 1900 O O . ILE A 1 256 ? -21.872 -0.387 42.283 1.00 86.75 256 ILE A O 1
ATOM 1904 N N . VAL A 1 257 ? -23.848 -0.599 43.304 1.00 88.06 257 VAL A N 1
ATOM 1905 C CA . VAL A 1 257 ? -24.493 0.520 42.594 1.00 88.06 257 VAL A CA 1
ATOM 1906 C C . VAL A 1 257 ? -23.679 1.821 42.618 1.00 88.06 257 VAL A C 1
ATOM 1908 O O . VAL A 1 257 ? -23.531 2.414 41.550 1.00 88.06 257 VAL A O 1
ATOM 1911 N N . PRO A 1 258 ? -23.090 2.268 43.746 1.00 88.38 258 PRO A N 1
ATOM 1912 C CA . PRO A 1 258 ? -22.259 3.474 43.760 1.00 88.38 258 PRO A CA 1
ATOM 1913 C C . PRO A 1 258 ? -21.051 3.410 42.813 1.00 88.38 258 PRO A C 1
ATOM 1915 O O . PRO A 1 258 ? -20.627 4.437 42.294 1.00 88.38 258 PRO A O 1
ATOM 1918 N N . LEU A 1 259 ? -20.521 2.213 42.536 1.00 88.69 259 LEU A N 1
ATOM 1919 C CA . LEU A 1 259 ? -19.385 2.022 41.626 1.00 88.69 259 LEU A CA 1
ATOM 1920 C C . LEU A 1 259 ? -19.768 2.217 40.150 1.00 88.69 259 LEU A C 1
ATOM 1922 O O . LEU A 1 259 ? -18.892 2.380 39.305 1.00 88.69 259 LEU A O 1
ATOM 1926 N N . LEU A 1 260 ? -21.066 2.212 39.829 1.00 92.06 260 LEU A N 1
ATOM 1927 C CA . LEU A 1 260 ? -21.582 2.308 38.460 1.00 92.06 260 LEU A CA 1
ATOM 1928 C C . LEU A 1 260 ? -21.914 3.741 38.030 1.00 92.06 260 LEU A C 1
ATOM 1930 O O . LEU A 1 260 ? -22.323 3.953 36.887 1.00 92.06 260 LEU A O 1
ATOM 1934 N N . GLU A 1 261 ? -21.733 4.732 38.908 1.00 92.62 261 GLU A N 1
ATOM 1935 C CA . GLU A 1 261 ? -22.013 6.137 38.593 1.00 92.62 261 GLU A CA 1
ATOM 1936 C C . GLU A 1 261 ? -21.212 6.611 37.373 1.00 92.62 261 GLU A C 1
ATOM 1938 O O . GLU A 1 261 ? -21.788 7.169 36.437 1.00 92.62 261 GLU A O 1
ATOM 1943 N N . GLY A 1 262 ? -19.909 6.311 37.336 1.00 89.31 262 GLY A N 1
ATOM 1944 C CA . GLY A 1 262 ? -19.042 6.661 36.209 1.00 89.31 262 GLY A CA 1
ATOM 1945 C C . GLY A 1 262 ? -19.482 6.012 34.893 1.00 89.31 262 GLY A C 1
ATOM 1946 O O . GLY A 1 262 ? -19.470 6.664 33.850 1.00 89.31 262 G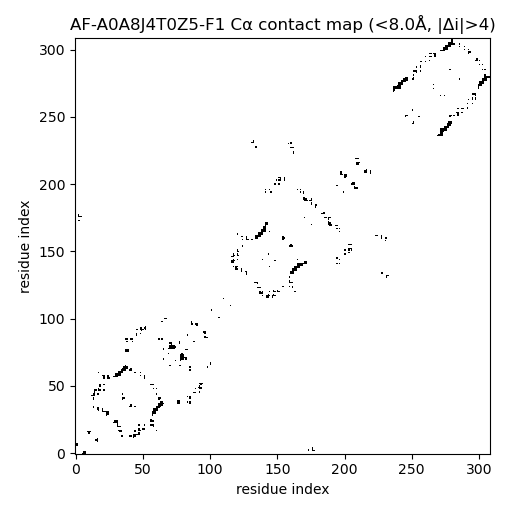LY A O 1
ATOM 1947 N N . CYS A 1 263 ? -19.954 4.762 34.936 1.00 91.75 263 CYS A N 1
ATOM 1948 C CA . CYS A 1 263 ? -20.479 4.073 33.756 1.00 91.75 263 CYS A CA 1
ATOM 1949 C C . CYS A 1 263 ? -21.746 4.756 33.222 1.00 91.75 263 CYS A C 1
ATOM 1951 O O . CYS A 1 263 ? -21.850 5.013 32.027 1.00 91.75 263 CYS A O 1
ATOM 1953 N N . LEU A 1 264 ? -22.693 5.104 34.098 1.00 93.62 264 LEU A N 1
ATOM 1954 C CA . LEU A 1 264 ? -23.938 5.764 33.692 1.00 93.62 264 LEU A CA 1
ATOM 1955 C C . LEU A 1 264 ? -23.699 7.191 33.169 1.00 93.62 264 LEU A C 1
ATOM 1957 O O . LEU A 1 264 ? -24.371 7.616 32.228 1.00 93.62 264 LEU A O 1
ATOM 1961 N N . GLN A 1 265 ? -22.724 7.921 33.724 1.00 92.50 265 GLN A N 1
ATOM 1962 C CA . GLN A 1 265 ? -22.288 9.217 33.186 1.00 92.50 265 GLN A CA 1
ATOM 1963 C C . GLN A 1 265 ? -21.674 9.079 31.786 1.00 92.50 265 GLN A C 1
ATOM 1965 O O . GLN A 1 265 ? -21.943 9.913 30.919 1.00 92.50 265 GLN A O 1
ATOM 1970 N N . MET A 1 266 ? -20.898 8.017 31.548 1.00 89.75 266 MET A N 1
ATOM 1971 C CA . MET A 1 266 ? -20.348 7.704 30.227 1.00 89.75 266 MET A CA 1
ATOM 1972 C C . MET A 1 266 ? -21.467 7.420 29.221 1.00 89.75 266 MET A C 1
ATOM 1974 O O . MET A 1 266 ? -21.527 8.072 28.186 1.00 89.75 266 MET A O 1
ATOM 1978 N N . PHE A 1 267 ? -22.437 6.566 29.568 1.00 92.94 267 PHE A N 1
ATOM 1979 C CA . PHE A 1 267 ? -23.564 6.261 28.676 1.00 92.94 267 PHE A CA 1
ATOM 1980 C C . PHE A 1 267 ? -24.410 7.491 28.331 1.00 92.94 267 PHE A C 1
ATOM 1982 O O . PHE A 1 267 ? -24.930 7.590 27.222 1.00 92.94 267 PHE A O 1
ATOM 1989 N N . LYS A 1 268 ? -24.539 8.443 29.264 1.00 90.44 268 LYS A N 1
ATOM 1990 C CA . LYS A 1 268 ? -25.213 9.721 29.007 1.00 90.44 268 LYS A CA 1
ATOM 1991 C C . LYS A 1 268 ? -24.440 10.570 28.006 1.00 90.44 268 LYS A C 1
ATOM 1993 O O . LYS A 1 268 ? -25.040 11.128 27.094 1.00 90.44 268 LYS A O 1
ATOM 1998 N N . LYS A 1 269 ? -23.124 10.689 28.197 1.00 89.75 269 LYS A N 1
ATOM 1999 C CA . LYS A 1 269 ? -22.242 11.436 27.293 1.00 89.75 269 LYS A CA 1
ATOM 2000 C C . LYS A 1 269 ? -22.264 10.846 25.883 1.00 89.75 269 LYS A C 1
ATOM 2002 O O . LYS A 1 269 ? -22.216 11.600 24.920 1.00 89.75 269 LYS A O 1
ATOM 2007 N N . ASP A 1 270 ? -22.372 9.528 25.796 1.00 87.56 270 ASP A N 1
ATOM 2008 C CA . ASP A 1 270 ? -22.423 8.798 24.538 1.00 87.56 270 ASP A CA 1
ATOM 2009 C C . ASP A 1 270 ? -23.799 8.882 23.855 1.00 87.56 270 ASP A C 1
ATOM 2011 O O . ASP A 1 270 ? -23.920 8.414 22.740 1.00 87.56 270 ASP A O 1
ATOM 2015 N N . GLU A 1 271 ? -24.840 9.471 24.457 1.00 90.62 271 GLU A N 1
ATOM 2016 C CA . GLU A 1 271 ? -26.143 9.737 23.814 1.00 90.62 271 GLU A CA 1
ATOM 2017 C C . GLU A 1 271 ? -26.796 8.526 23.101 1.00 90.62 271 GLU A C 1
ATOM 2019 O O . GLU A 1 271 ? -27.389 8.676 22.032 1.00 90.62 271 GLU A O 1
ATOM 2024 N N . TYR A 1 272 ? -26.719 7.317 23.675 1.00 89.44 272 TYR A N 1
ATOM 2025 C CA . TYR A 1 272 ? -27.389 6.138 23.100 1.00 89.44 272 TYR A CA 1
ATOM 2026 C C . TYR A 1 272 ? -28.888 6.384 22.853 1.00 89.44 272 TYR A C 1
A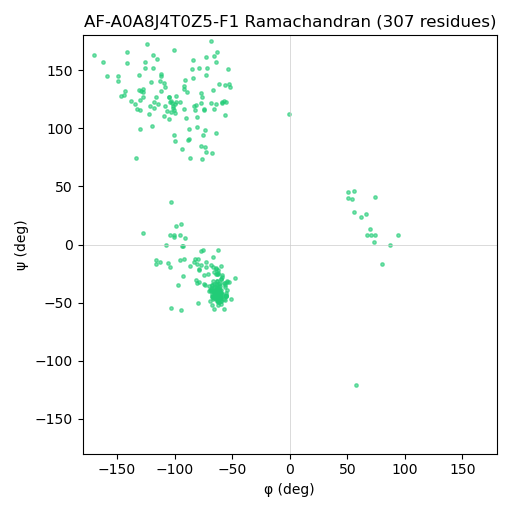TOM 2028 O O . TYR A 1 272 ? -29.531 7.110 23.611 1.00 89.44 272 TYR A O 1
ATOM 2036 N N . LYS A 1 273 ? -29.504 5.721 21.865 1.00 91.69 273 LYS A N 1
ATOM 2037 C CA . LYS A 1 273 ? -30.973 5.757 21.695 1.00 91.69 273 LYS A CA 1
ATOM 2038 C C . LYS A 1 273 ? -31.682 5.321 22.979 1.00 91.69 273 LYS A C 1
ATOM 2040 O O . LYS A 1 273 ? -32.684 5.904 23.390 1.00 91.69 273 LYS A O 1
ATOM 2045 N N . LYS A 1 274 ? -31.147 4.275 23.608 1.00 93.81 274 LYS A N 1
ATOM 2046 C CA . LYS A 1 274 ? -31.686 3.651 24.816 1.00 93.81 274 LYS A CA 1
ATOM 2047 C C . LYS A 1 274 ? -30.599 2.866 25.536 1.00 93.81 274 LYS A C 1
ATOM 2049 O O . LYS A 1 274 ? -29.771 2.242 24.878 1.00 93.81 274 LYS A O 1
ATOM 2054 N N . VAL A 1 275 ? -30.630 2.849 26.864 1.00 95.31 275 VAL A N 1
ATOM 2055 C CA . VAL A 1 275 ? -29.752 2.004 27.687 1.00 95.31 275 VAL A CA 1
ATOM 2056 C C . VAL A 1 275 ? -30.627 1.041 28.471 1.00 95.31 275 VAL A C 1
ATOM 2058 O O . VAL A 1 275 ? -31.500 1.474 29.213 1.00 95.31 275 VAL A O 1
ATOM 2061 N N . VAL A 1 276 ? -30.416 -0.260 28.316 1.00 95.88 276 VAL A N 1
ATOM 2062 C CA . VAL A 1 276 ? -31.217 -1.310 28.950 1.00 95.88 276 VAL A CA 1
ATOM 2063 C C . VAL A 1 276 ? -30.328 -2.124 29.881 1.00 95.88 276 VAL A C 1
ATOM 2065 O O . VAL A 1 276 ? -29.388 -2.778 29.436 1.00 95.88 276 VAL A O 1
ATOM 2068 N N . LEU A 1 277 ? -30.637 -2.113 31.178 1.00 94.19 277 LEU A N 1
ATOM 2069 C CA . LEU A 1 277 ? -29.987 -2.963 32.177 1.00 94.19 277 LEU A CA 1
ATOM 2070 C C . LEU A 1 277 ? -30.894 -4.144 32.514 1.00 94.19 277 LEU A C 1
ATOM 2072 O O . LEU A 1 277 ? -32.001 -3.960 33.023 1.00 94.19 277 LEU A O 1
ATOM 2076 N N . THR A 1 278 ? -30.421 -5.360 32.262 1.00 93.38 278 THR A N 1
ATOM 2077 C CA . THR A 1 278 ? -31.144 -6.591 32.601 1.00 93.38 278 THR A CA 1
ATOM 2078 C C . THR A 1 278 ? -30.598 -7.177 33.894 1.00 93.38 278 THR A C 1
ATOM 2080 O O . THR A 1 278 ? -29.418 -7.503 33.983 1.00 93.38 278 THR A O 1
ATOM 2083 N N . LEU A 1 279 ? -31.465 -7.323 34.896 1.00 89.44 279 LEU A N 1
ATOM 2084 C CA . LEU A 1 279 ? -31.130 -7.761 36.252 1.00 89.44 279 LEU A CA 1
ATOM 2085 C C . LEU A 1 279 ? -31.784 -9.111 36.587 1.00 89.44 279 LEU A C 1
ATOM 2087 O O . LEU A 1 279 ? -32.813 -9.490 36.011 1.00 89.44 279 LEU A O 1
ATOM 2091 N N . GLU A 1 280 ? -31.243 -9.806 37.590 1.00 85.62 280 GLU A N 1
ATOM 2092 C CA . GLU A 1 280 ? -32.024 -10.782 38.365 1.00 85.62 280 GLU A CA 1
ATOM 2093 C C . GLU A 1 280 ? -33.136 -10.086 39.154 1.00 85.62 280 GLU A C 1
ATOM 2095 O O . GLU A 1 280 ? -33.122 -8.864 39.335 1.00 85.62 280 GLU A O 1
ATOM 2100 N N . ASN A 1 281 ? -34.129 -10.856 39.604 1.00 85.19 281 ASN A N 1
ATOM 2101 C CA . ASN A 1 281 ? -35.263 -10.333 40.356 1.00 85.19 281 ASN A CA 1
ATOM 2102 C C . ASN A 1 281 ? -34.845 -9.820 41.750 1.00 85.19 281 ASN A C 1
ATOM 2104 O O . ASN A 1 281 ? -35.029 -10.485 42.765 1.00 85.19 281 ASN A O 1
ATOM 2108 N N . ASN A 1 282 ? -34.278 -8.615 41.783 1.00 88.12 282 ASN A N 1
ATOM 2109 C CA . ASN A 1 282 ? -33.825 -7.915 42.975 1.00 88.12 282 ASN A CA 1
ATOM 2110 C C . ASN A 1 282 ? -34.392 -6.486 42.969 1.00 88.12 282 ASN A C 1
ATOM 2112 O O . ASN A 1 282 ? -33.890 -5.582 42.293 1.00 88.12 282 ASN A O 1
ATOM 2116 N N . ALA A 1 283 ? -35.471 -6.285 43.729 1.00 87.75 283 ALA A N 1
ATOM 2117 C CA . ALA A 1 283 ? -36.194 -5.015 43.776 1.00 87.75 283 ALA A CA 1
ATOM 2118 C C . ALA A 1 283 ? -35.346 -3.857 44.333 1.00 87.75 283 ALA A C 1
ATOM 2120 O O . ALA A 1 283 ? -35.478 -2.721 43.872 1.00 87.75 283 ALA A O 1
ATOM 2121 N N . ILE A 1 284 ? -34.455 -4.140 45.290 1.00 89.19 284 ILE A N 1
ATOM 2122 C CA . ILE A 1 284 ? -33.583 -3.133 45.913 1.00 89.19 284 ILE A CA 1
ATOM 2123 C C . ILE A 1 284 ? -32.555 -2.642 44.896 1.00 89.19 284 ILE A C 1
ATOM 2125 O O . ILE A 1 284 ? -32.416 -1.435 44.694 1.00 89.19 284 ILE A O 1
ATOM 2129 N N . LEU A 1 285 ? -31.896 -3.575 44.205 1.00 89.31 285 LEU A N 1
ATOM 2130 C CA . LEU A 1 285 ? -30.922 -3.269 43.161 1.00 89.31 285 LEU A CA 1
ATOM 2131 C C . LEU A 1 285 ? -31.560 -2.458 42.025 1.00 89.31 285 LEU A C 1
ATOM 2133 O O . LEU A 1 285 ? -31.037 -1.413 41.636 1.00 89.31 285 LEU A O 1
ATOM 2137 N N . LYS A 1 286 ? -32.744 -2.877 41.552 1.00 91.69 286 LYS A N 1
ATOM 2138 C CA . LYS A 1 286 ? -33.511 -2.139 40.536 1.00 91.69 286 LYS A CA 1
ATOM 2139 C C . LYS A 1 286 ? -33.798 -0.704 40.969 1.00 91.69 286 LYS A C 1
ATOM 2141 O O . LYS A 1 286 ? -33.604 0.233 40.191 1.00 91.69 286 LYS A O 1
ATOM 2146 N N . MET A 1 287 ? -34.277 -0.523 42.199 1.00 92.94 287 MET A N 1
ATOM 2147 C CA . MET A 1 287 ? -34.617 0.793 42.739 1.00 92.94 287 MET A CA 1
ATOM 2148 C C . MET A 1 287 ? -33.384 1.699 42.822 1.00 92.94 287 MET A C 1
ATOM 2150 O O . MET A 1 287 ? -33.454 2.864 42.425 1.00 92.94 287 MET A O 1
ATOM 2154 N N . GLN A 1 288 ? -32.263 1.179 43.320 1.00 93.31 288 GLN A N 1
ATOM 2155 C CA . GLN A 1 288 ? -31.030 1.948 43.467 1.00 93.31 288 GLN A CA 1
ATOM 2156 C C . GLN A 1 288 ? -30.434 2.344 42.113 1.00 93.31 288 GLN A C 1
ATOM 2158 O O . GLN A 1 288 ? -30.116 3.516 41.928 1.00 93.31 288 GLN A O 1
ATOM 2163 N N . LEU A 1 289 ? -30.378 1.426 41.143 1.00 92.19 289 LEU A N 1
ATOM 2164 C CA . LEU A 1 289 ? -29.935 1.736 39.778 1.00 92.19 289 LEU A CA 1
ATOM 2165 C C . LEU A 1 289 ? -30.848 2.761 39.096 1.00 92.19 289 LEU A C 1
ATOM 2167 O O . LEU A 1 289 ? -30.362 3.694 38.465 1.00 92.19 289 LEU A O 1
ATOM 2171 N N . SER A 1 290 ? -32.169 2.656 39.287 1.00 93.19 290 SER A N 1
ATOM 2172 C CA . SER A 1 290 ? -33.121 3.646 38.758 1.00 93.19 290 SER A CA 1
ATOM 2173 C C . SER A 1 290 ? -32.898 5.032 39.372 1.00 93.19 290 SER A C 1
ATOM 2175 O O . SER A 1 290 ? -33.037 6.057 38.707 1.00 93.19 290 SER A O 1
ATOM 2177 N N . ARG A 1 291 ? -32.579 5.088 40.672 1.00 94.06 291 ARG A N 1
ATOM 2178 C CA . ARG A 1 291 ? -32.271 6.344 41.367 1.00 94.06 291 ARG A CA 1
ATOM 2179 C C . ARG A 1 291 ? -30.960 6.943 40.865 1.00 94.06 291 ARG A C 1
ATOM 2181 O O . ARG A 1 291 ? -30.929 8.148 40.638 1.00 94.06 291 ARG A O 1
ATOM 2188 N N . LEU A 1 292 ? -29.941 6.112 40.669 1.00 93.56 292 LEU A N 1
ATOM 2189 C CA . LEU A 1 292 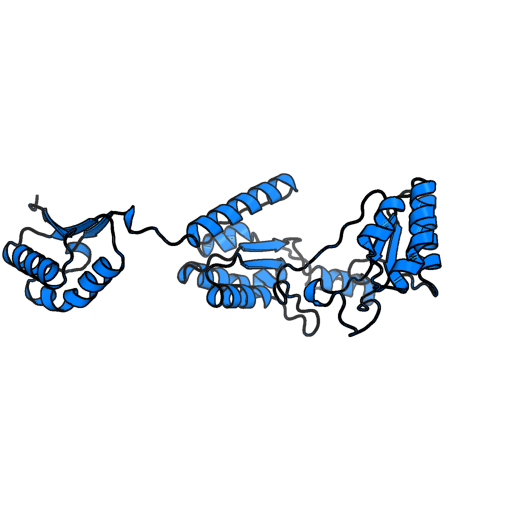? -28.644 6.535 40.153 1.00 93.56 292 LEU A CA 1
ATOM 2190 C C . LEU A 1 292 ? -28.743 7.042 38.707 1.00 93.56 292 LEU A C 1
ATOM 2192 O O . LEU A 1 292 ? -28.233 8.113 38.400 1.00 93.56 292 LEU A O 1
ATOM 2196 N N . GLY A 1 293 ? -29.479 6.341 37.838 1.00 93.44 293 GLY A N 1
ATOM 2197 C CA . GLY A 1 293 ? -29.754 6.794 36.470 1.00 93.44 293 GLY A CA 1
ATOM 2198 C C . GLY A 1 293 ? -30.385 8.188 36.427 1.00 93.44 293 GLY A C 1
ATOM 2199 O O . GLY A 1 293 ? -29.935 9.058 35.685 1.00 93.44 293 GLY A O 1
ATOM 2200 N N . ARG A 1 294 ? -31.364 8.450 37.304 1.00 94.00 294 ARG A N 1
ATOM 2201 C CA . ARG A 1 294 ? -31.967 9.786 37.442 1.00 94.00 294 ARG A CA 1
ATOM 2202 C C . ARG A 1 294 ? -31.000 10.831 37.989 1.00 94.00 294 ARG A C 1
ATOM 2204 O O . ARG A 1 294 ? -31.024 11.957 37.509 1.00 94.00 294 ARG A O 1
ATOM 2211 N N . SER A 1 295 ? -30.161 10.496 38.972 1.00 94.50 295 SER A N 1
ATOM 2212 C CA . SER A 1 295 ? -29.217 11.473 39.534 1.00 94.50 295 SER A CA 1
ATOM 2213 C C . SER A 1 295 ? -28.145 11.892 38.533 1.00 94.50 295 SER A C 1
ATOM 2215 O O . SER A 1 295 ? -27.728 13.045 38.556 1.00 94.50 295 SER A O 1
ATOM 2217 N N . VAL A 1 296 ? -27.739 10.999 37.624 1.00 93.25 296 VAL A N 1
ATOM 2218 C CA . VAL A 1 296 ? -26.829 11.359 36.525 1.00 93.25 296 VAL A CA 1
ATOM 2219 C C . VAL A 1 296 ? -27.556 12.006 35.336 1.00 93.25 296 VAL A C 1
ATOM 2221 O O . VAL A 1 296 ? -26.912 12.604 34.474 1.00 93.25 296 VAL A O 1
ATOM 2224 N N . GLY A 1 297 ? -28.892 11.943 35.288 1.00 93.75 297 GLY A N 1
ATOM 2225 C CA . GLY A 1 297 ? -29.730 12.469 34.205 1.00 93.75 297 GLY A CA 1
ATOM 2226 C C . GLY A 1 297 ? -29.686 11.625 32.927 1.00 93.75 297 GLY A C 1
ATOM 2227 O O . GLY A 1 297 ? -29.561 12.184 31.841 1.00 93.75 297 GLY A O 1
ATOM 2228 N N . LEU A 1 298 ? -29.690 10.296 33.060 1.00 94.00 298 LEU A N 1
ATOM 2229 C CA . LEU A 1 298 ? -29.793 9.338 31.955 1.00 94.00 298 LEU A CA 1
ATOM 2230 C C . LEU A 1 298 ? -31.270 8.949 31.759 1.00 94.00 298 LEU A C 1
ATOM 2232 O O . LEU A 1 298 ? -31.737 7.940 32.289 1.00 94.00 298 LEU A O 1
ATOM 2236 N N . ASP A 1 299 ? -32.018 9.787 31.039 1.00 91.50 299 ASP A N 1
ATOM 2237 C CA . ASP A 1 299 ? -33.488 9.699 30.938 1.00 91.50 299 ASP A CA 1
ATOM 2238 C C . ASP A 1 299 ? -33.989 8.517 30.087 1.00 91.50 299 ASP A C 1
ATOM 2240 O O . ASP A 1 299 ? -35.132 8.081 30.213 1.00 91.50 299 ASP A O 1
ATOM 2244 N N . ASN A 1 300 ? -33.124 7.971 29.236 1.00 92.75 300 ASN A N 1
ATOM 2245 C CA . ASN A 1 300 ? -33.369 6.838 28.342 1.00 92.75 300 ASN A CA 1
ATOM 2246 C C . ASN A 1 300 ? -32.939 5.480 28.945 1.00 92.75 300 ASN A C 1
ATOM 2248 O O . ASN A 1 300 ? -32.760 4.506 28.207 1.00 92.75 300 ASN A O 1
ATOM 2252 N N . LEU A 1 301 ? -32.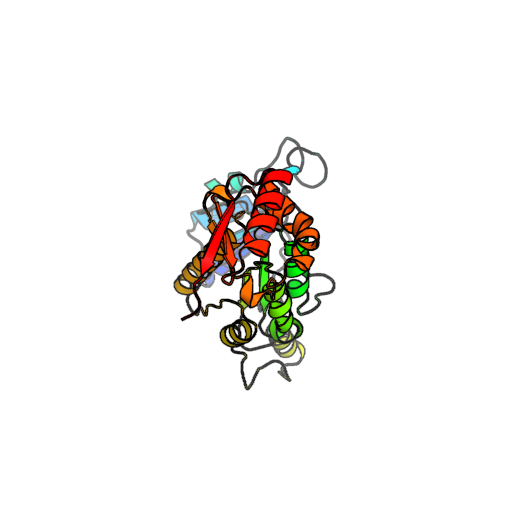747 5.416 30.268 1.00 95.62 301 LEU A N 1
ATOM 2253 C CA . LEU A 1 301 ? -32.418 4.191 30.998 1.00 95.62 301 LEU A CA 1
ATOM 2254 C C . LEU A 1 301 ? -33.673 3.353 31.283 1.00 95.62 301 LEU A C 1
ATOM 2256 O O . LEU A 1 301 ? -34.565 3.773 32.020 1.00 95.62 301 LEU A O 1
ATOM 2260 N N . GLU A 1 302 ? -33.700 2.121 30.787 1.00 95.06 302 GLU A N 1
ATOM 2261 C CA . GLU A 1 302 ? -34.676 1.096 31.149 1.00 95.06 302 GLU A CA 1
ATOM 2262 C C . GLU A 1 302 ? -34.018 -0.002 31.987 1.00 95.06 302 GLU A C 1
ATOM 2264 O O . GLU A 1 302 ? -32.905 -0.446 31.709 1.00 95.06 302 GLU A O 1
ATOM 2269 N N . ILE A 1 303 ? -34.723 -0.473 33.018 1.00 92.81 303 ILE A N 1
ATOM 2270 C CA . ILE A 1 303 ? -34.252 -1.569 33.866 1.00 92.81 303 ILE A CA 1
ATOM 2271 C C . ILE A 1 303 ? -35.263 -2.711 33.856 1.00 92.81 303 ILE A C 1
ATOM 2273 O O . ILE A 1 303 ? -36.365 -2.606 34.415 1.00 92.81 303 ILE A O 1
ATOM 2277 N N . ILE A 1 304 ? -34.850 -3.828 33.267 1.00 92.00 304 ILE A N 1
ATOM 2278 C CA . ILE A 1 304 ? -35.643 -5.044 33.119 1.00 92.00 304 ILE A CA 1
ATOM 2279 C C . ILE A 1 304 ? -35.240 -6.021 34.222 1.00 92.00 304 ILE A C 1
ATOM 2281 O O . ILE A 1 304 ? -34.067 -6.333 34.404 1.00 92.00 304 ILE A O 1
ATOM 2285 N N . SER A 1 305 ? -36.222 -6.524 34.969 1.00 86.06 305 SER A N 1
ATOM 2286 C CA . SER A 1 305 ? -36.007 -7.605 35.934 1.00 86.06 305 SER A CA 1
ATOM 2287 C C . SER A 1 305 ? -36.504 -8.898 35.320 1.00 86.06 305 SER A C 1
ATOM 2289 O O . SER A 1 305 ? -37.673 -8.995 34.951 1.00 86.06 305 SER A O 1
ATOM 2291 N N . THR A 1 306 ? -35.623 -9.882 35.209 1.00 80.56 306 THR A N 1
ATOM 2292 C CA . THR A 1 306 ? -35.996 -11.213 34.727 1.00 80.56 306 THR A CA 1
ATOM 2293 C C . THR A 1 306 ? -36.429 -12.079 35.902 1.00 80.56 306 THR A C 1
ATOM 2295 O O . THR A 1 306 ? -35.747 -12.134 36.927 1.00 80.56 306 THR A O 1
ATOM 2298 N N . VAL A 1 307 ? -37.580 -12.737 35.766 1.00 65.12 307 VAL A N 1
ATOM 2299 C CA . VAL A 1 307 ? -38.017 -13.771 36.709 1.00 65.12 307 VAL A CA 1
ATOM 2300 C C . VAL A 1 307 ? -37.216 -15.024 36.381 1.00 65.12 307 VAL A C 1
ATOM 2302 O O . VAL A 1 307 ? -37.229 -15.477 35.238 1.00 65.12 307 VAL A O 1
ATOM 2305 N N . THR A 1 308 ? -36.468 -15.541 37.350 1.00 55.72 308 THR A N 1
ATOM 2306 C CA . THR A 1 308 ? -35.752 -16.809 37.203 1.00 55.72 308 THR A CA 1
ATOM 2307 C C . THR A 1 308 ? -36.778 -17.906 36.903 1.00 55.72 308 THR A C 1
ATOM 2309 O O . THR A 1 308 ? -37.724 -18.074 37.673 1.00 55.72 308 THR A O 1
ATOM 2312 N N . THR A 1 309 ? -36.625 -18.587 35.766 1.00 42.41 309 THR A N 1
ATOM 2313 C CA . THR A 1 309 ? -37.257 -19.894 35.506 1.00 42.41 309 THR A CA 1
ATOM 2314 C C . THR A 1 309 ? -36.264 -20.983 35.857 1.00 42.41 309 THR A C 1
ATOM 2316 O O . THR A 1 309 ? -35.048 -20.714 35.711 1.00 42.41 309 THR A O 1
#

Mean predicted aligned error: 15.11 Å

InterPro domains:
  IPR000399 TPP-binding enzyme, conserved site [PS00187] (125-144)
  IPR011766 Thiamine pyrophosphate enzyme, TPP-binding [PF02775] (97-228)
  IPR012001 Thiamine pyrophosphate enzyme, N-terminal TPP-binding domain [PF02776] (5-72)
  IPR029061 Thiamin diphosphate-binding fold [SSF52518] (5-100)
  IPR029061 Thiamin diphosphate-binding fold [SSF52518] (98-237)
  IPR045229 Thiamine pyrophosphate enzyme [PTHR18968] (98-230)

Sequence (309 aa):
MVDYGLEFIPGRHESSSGFAASGYALQTGKLGVAFATSGPGGTNLLTAAAHAKANNLPVLFITGHQSIQELGLPQCQDSSSYLADLAEMFRPATLFSKLVELKKPGSFVFDAYFACMGNAIGMAIGAKTAAPEETIVCITGDGCFMMLGTEINTAVCNNLPVIFIVVNNKQLDMALKGMEKTTGRIDGTLYEVPLDAAKFAESLGAVAYRAETQDEFASALQAAQQLNQDTIAPINTKEYELNIDCKKLNVTAPEIVPLLEGCLQMFKKDEYKKVVLTLENNAILKMQLSRLGRSVGLDNLEIISTVTT

Secondary structure (DSSP, 8-state):
-GGGT------SSHHHHHHHHHHHHHHHSSPEEEEE-STHHHHHHHHHHHHHHHTT--EEEEE----GGGTTS-SSTT-STT---HHHHHTTTSS-------SSTTSS----SS--TTHHHHHHHHHHHH-TTS-EEEEEEHHHHHHHGGGHHHHHHTT--EEEEEE--SB-HHHHHHHHHHHS---S-B-SS---HHHHHHHTT------SSHHHHHHHHHHHHHHHHHHHS---GGG-EEEEETTTTT--SGGGGGGGHHHHHHHHHTT-SEEEEEEES-HHHHHHHHHHHHHHT-TTEEEEEEPP-

pLDDT: mean 87.06, std 11.61, range [41.91, 97.75]

Foldseek 3Di:
DVLVVDDDDDDPAQCVLLVVLQVVQVVPVDEREGEFEPAPSLVSNQVSLLVCVVVVGRYYYYYHDDAPVQQCPPDDHQNHVVHDPSQVSCVVSHPHGDDDHDPDPPLDDDPPDPRDQLVLLVVQQVVCVVPVLDAGEGEHEQVSCVVHVLCLLVCVVVLRQHHYHYDFPQFPSSVQSVCCVPPVDGDDTHHPDGDPSQVVSVVSVDHGADDPDPVSVVVRVVVSVVVSCVSSPPPLQLVAEAEDEVVVVVLADLVCLVVCLVVLLVNVVSNHVAYEYEYEPDPNNQVSNVVSNVVSPVPRYHYHYDYDD

Nearest PDB structures (foldseek):
  1y9d-assembly1_D  TM=9.471E-01  e=2.869E-03  Lactiplantibacillus plantarum
  6deo-assembly1_A  TM=4.729E-01  e=1.432E-04  Candida albicans SC5314
  6u9d-assembly1_M  TM=6.235E-01  e=6.411E-04  Saccharomyces cerevisiae
  7egv-assembly1_A  TM=6.612E-01  e=1.484E-03  Trichoderma harzianum
  1y9d-assembly1_A  TM=5.131E-01  e=1.776E-03  Lactiplantibacillus plantarum

Radius of gyration: 29.9 Å; Cα contacts (8 Å, |Δi|>4): 440; chains: 1; bounding box: 65×56×83 Å

Organism: NCBI:txid1284355

=== Feature glossary ===
Key to the feature types in this record:

pLDDT. pLDDT is the predicted lDDT-Cα score: AlphaFold's confidence that the local environment of each residue (all inter-atomic distances within 15 Å) is correctly placed. It is a per-residue number between 0 and 100, with higher meaning more reliable.

Radius of gyration, Cα contacts, bounding box. The geometric summary reports three shape descriptors. Rg (radius of gyration) measures how spread out the Cα atoms are about their centre of mass; compact globular proteins have small Rg, elongated or unfolded ones large. Cα contacts (<8 Å, |i−j|>4) count long-range residue pairs in spatial proximity — high for tightly packed folds, near zero for rods or random coil. The bounding-box extents give the protein's footprint along x, y, z in Å.

Backbone torsions (φ/ψ). Backbone dihedral angles. Every residue except chain termini has a φ (preceding-C → N → Cα → C) and a ψ (N → Cα → C → next-N). They are reported in degrees following the IUPAC sign convention. Secondary structure is essentially a statement about which (φ, ψ) basin each residue occupies.

Contact-map, Ramachandran, and PAE plots. Plot images: a contact map (which residues are close in 3D, as an N×N binary image), a Ramachandran scatter (backbone torsion angles, revealing secondary-structure composition at a glance), and — for AlphaFold structures — a PAE heatmap (pairwise prediction confidence).

Predicted aligned error. Predicted Aligned Error (PAE) is an AlphaFold confidence matrix: entry (i, j) is the expected error in the position of residue j, in ångströms, when the prediction is superimposed on the true structure at residue i. Low PAE within a block of residues means that block is internally rigid and well-predicted; high PAE between two blocks means their relative placement is uncertain even if each block individually is confident.

Secondary structure (3-state, P-SEA). Three-state secondary structure (P-SEA) collapses the eight DSSP classes into helix (a), strand (b), and coil (c). P-SEA assigns these from Cα geometry alone — distances and angles — without requiring backbone oxygens, so it works on any Cα trace.

Solvent-accessible surface area. Solvent-accessible surface area (SASA) is the area in Å² traced out by the centre of a 1.4 Å probe sphere (a water molecule) rolled over the protein's van der Waals surface (Shrake–Rupley / Lee–Richards construction). Buried residues have near-zero SASA; fully exposed residues can exceed 200 Å². The total SASA scales roughly with the number of surface residues.

Foldseek 3Di. The Foldseek 3Di string encodes local tertiary geometry as a 20-letter alphabet — one character per residue — derived from the relative positions of nearby Cα atoms. Unlike the amino-acid sequence, 3Di is a direct function of the 3D structure, so two proteins with the same fold have similar 3Di strings even at low sequence identity.

B-factor. For experimental (PDB) structures, the B-factor (temperature factor) quantifies the positional spread of each atom in the crystal — a combination of thermal vibration and static disorder — in units of Å². High B-factors mark flexible loops or poorly resolved regions; low B-factors mark the rigid, well-ordered core.

mmCIF coordinates. The mmCIF block holds the 3D Cartesian coordinates of each backbone atom (N, Cα, C, O) in ångströms. mmCIF is the PDB's canonical archive format — a tagged-loop text representation of the atomic model.

InterPro / GO / CATH / organism. Functional annotations link the protein to curated databases. InterPro entries identify conserved domains and families by matching the sequence against member-database signatures (Pfam, PROSITE, CDD, …). Gene Ontology (GO) terms describe molecular function, biological process, and cellular component in a controlled vocabulary. CATH places the structure in a hierarchical fold classification (Class/Architecture/Topology/Homologous-superfamily). The organism is the source species.

Rendered structure images. Structure images are PyMOL renders from six orthogonal camera directions. Cartoon representation draws helices as coils and strands as arrows; sticks shows the backbone as bonds; surface shows the solvent-excluded envelope. Rainbow coloring maps sequence position to hue (blue→red, N→C); chain coloring assigns a distinct color per polypeptide.

Sequence. This is the polypeptide sequence — one letter per residue, N-terminus first. Length ranges from a few dozen residues for small domains to over a thousand for large multi-domain proteins.

Secondary structure (8-state, DSSP). The SS8 string is DSSP's per-residue secondary-structure call. α-helix (H) means an i→i+4 H-bond ladder; β-strand (E) means the residue participates in a β-sheet; 3₁₀ (G) and π (I) are tighter and wider helices; T/S are turns/bends; '-' is loop.

Nearest PDB structures. Structural nearest neighbors (via Foldseek easy-search vs the PDB). Reported per hit: target PDB id, E-value, and alignment TM-score. A TM-score above ~0.5 is the conventional threshold for 'same fold'.